Protein AF-0000000068018826 (afdb_homodimer)

Secondary structure (DSSP, 8-state):
---------------TTSSSPPPEEEEEEEGGGEEEEEEE-SSEEEE----SEEEEE-SS--EEEEEETTTEEEEEEE-S-EEE-S-----EEEE--/-----------------SSSPPPEEEEEEEGGGEEEEEEE-SSEEEE----SEEEEE-SS--EEEEEETTTEEEEEEE-S-EEE-S-----EEEE--

Structure (mmCIF, N/CA/C/O backbone):
data_AF-0000000068018826-model_v1
#
loop_
_entity.id
_entity.type
_entity.pdbx_description
1 polymer 'Uncharacterized protein'
#
loop_
_atom_site.group_PDB
_atom_site.id
_atom_site.type_symbol
_atom_site.label_atom_id
_atom_site.label_alt_id
_atom_site.label_comp_id
_atom_site.label_asym_id
_atom_site.label_entity_id
_atom_site.label_seq_id
_atom_site.pdbx_PDB_ins_code
_atom_site.Cartn_x
_atom_site.Cartn_y
_atom_site.Cartn_z
_atom_site.occupancy
_atom_site.B_iso_or_equiv
_atom_site.auth_seq_id
_atom_site.auth_comp_id
_atom_site.auth_asym_id
_atom_site.auth_atom_id
_atom_site.pdbx_PDB_model_num
ATOM 1 N N . MET A 1 1 ? -22.141 40.094 -7.57 1 19.66 1 MET A N 1
ATOM 2 C CA . MET A 1 1 ? -21.625 39.562 -6.32 1 19.66 1 MET A CA 1
ATOM 3 C C . MET A 1 1 ? -21.625 38.031 -6.355 1 19.66 1 MET A C 1
ATOM 5 O O . MET A 1 1 ? -22.688 37.406 -6.41 1 19.66 1 MET A O 1
ATOM 9 N N . ALA A 1 2 ? -20.688 37.406 -7.039 1 24.14 2 ALA A N 1
ATOM 10 C CA . ALA A 1 2 ? -20.672 36 -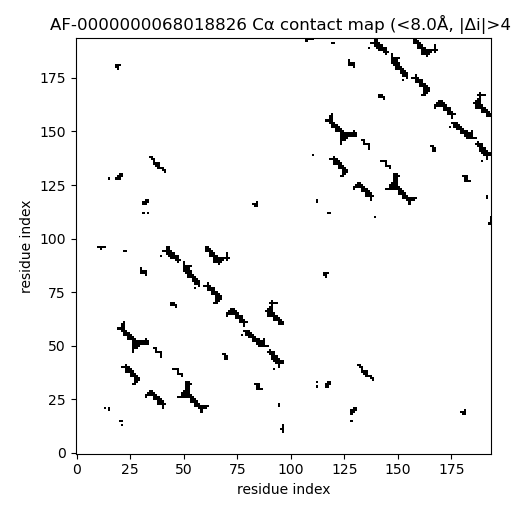7.395 1 24.14 2 ALA A CA 1
ATOM 11 C C . ALA A 1 2 ? -20.5 35.125 -6.156 1 24.14 2 ALA A C 1
ATOM 13 O O . ALA A 1 2 ? -19.562 35.312 -5.375 1 24.14 2 ALA A O 1
ATOM 14 N N . VAL A 1 3 ? -21.609 34.594 -5.547 1 23.86 3 VAL A N 1
ATOM 15 C CA . VAL A 1 3 ? -21.766 33.75 -4.367 1 23.86 3 VAL A CA 1
ATOM 16 C C . VAL A 1 3 ? -20.859 32.531 -4.473 1 23.86 3 VAL A C 1
ATOM 18 O O . VAL A 1 3 ? -20.922 31.781 -5.445 1 23.86 3 VAL A O 1
ATOM 21 N N . ALA A 1 4 ? -19.688 32.656 -3.838 1 23.94 4 ALA A N 1
ATOM 22 C CA . ALA A 1 4 ? -18.656 31.625 -3.699 1 23.94 4 ALA A CA 1
ATOM 23 C C . ALA A 1 4 ? -19.172 30.422 -2.924 1 23.94 4 ALA A C 1
ATOM 25 O O . ALA A 1 4 ? -19.531 30.547 -1.751 1 23.94 4 ALA A O 1
ATOM 26 N N . MET A 1 5 ? -20.109 29.719 -3.533 1 23.03 5 MET A N 1
ATOM 27 C CA . MET A 1 5 ? -20.688 28.5 -2.945 1 23.03 5 MET A CA 1
ATOM 28 C C . MET A 1 5 ? -19.594 27.641 -2.318 1 23.03 5 MET A C 1
ATOM 30 O O . MET A 1 5 ? -18.641 27.266 -2.99 1 23.03 5 MET A O 1
ATOM 34 N N . LEU A 1 6 ? -19.266 27.906 -1.044 1 21.55 6 LEU A N 1
ATOM 35 C CA . LEU A 1 6 ? -18.344 27.188 -0.172 1 21.55 6 LEU A CA 1
ATOM 36 C C . LEU A 1 6 ? -18.75 25.719 -0.043 1 21.55 6 LEU A C 1
ATOM 38 O O . LEU A 1 6 ? -19.844 25.406 0.43 1 21.55 6 LEU A O 1
ATOM 42 N N . ALA A 1 7 ? -18.406 24.984 -1.018 1 23.81 7 ALA A N 1
ATOM 43 C CA . ALA A 1 7 ? -18.656 23.547 -0.987 1 23.81 7 ALA A CA 1
ATOM 44 C C . ALA A 1 7 ? -18.266 22.953 0.358 1 23.81 7 ALA A C 1
ATOM 46 O O . ALA A 1 7 ? -17.125 23.094 0.797 1 23.81 7 ALA A O 1
ATOM 47 N N . ALA A 1 8 ? -19.156 23.031 1.387 1 24.31 8 ALA A N 1
ATOM 48 C CA . ALA A 1 8 ? -19.141 22.391 2.701 1 24.31 8 ALA A CA 1
ATOM 49 C C . ALA A 1 8 ? -18.516 21 2.635 1 24.31 8 ALA A C 1
ATOM 51 O O . ALA A 1 8 ? -18.734 20.266 1.673 1 24.31 8 ALA A O 1
ATOM 52 N N . ALA A 1 9 ? -17.516 20.859 3.469 1 24.34 9 ALA A N 1
ATOM 53 C CA . ALA A 1 9 ? -16.641 19.734 3.812 1 24.34 9 ALA A CA 1
ATOM 54 C C . ALA A 1 9 ? -17.453 18.562 4.367 1 24.34 9 ALA A C 1
ATOM 56 O O . ALA A 1 9 ? -17.953 18.625 5.488 1 24.34 9 ALA A O 1
ATOM 57 N N . ALA A 1 10 ? -18.594 18.188 3.754 1 26.67 10 ALA A N 1
ATOM 58 C CA . ALA A 1 10 ? -19.297 17.016 4.266 1 26.67 10 ALA A CA 1
ATOM 59 C C . ALA A 1 10 ? -18.328 15.984 4.84 1 26.67 10 ALA A C 1
ATOM 61 O O . ALA A 1 10 ? -17.203 15.859 4.359 1 26.67 10 ALA A O 1
ATOM 62 N N . GLY A 1 11 ? -18.281 15.805 6.109 1 27.06 11 GLY A N 1
ATOM 63 C CA . GLY A 1 11 ? -17.75 14.742 6.941 1 27.06 11 GLY A CA 1
ATOM 64 C C . GLY A 1 11 ? -17.906 13.367 6.332 1 27.06 11 GLY A C 1
ATOM 65 O O . GLY A 1 11 ? -19.031 12.906 6.121 1 27.06 11 GLY A O 1
ATOM 66 N N . GLY A 1 12 ? -17.125 13.125 5.414 1 28.55 12 GLY A N 1
ATOM 67 C CA . GLY A 1 12 ? -17.125 12.062 4.418 1 28.55 12 GLY A CA 1
ATOM 68 C C . GLY A 1 12 ? -17.234 10.68 5.031 1 28.55 12 GLY A C 1
ATOM 69 O O . GLY A 1 12 ? -16.469 10.328 5.93 1 28.55 12 GLY A O 1
ATOM 70 N N . VAL A 1 13 ? -18.516 10.242 5.625 1 29.73 13 VAL A N 1
ATOM 71 C CA . VAL A 1 13 ? -18.859 8.828 5.613 1 29.73 13 VAL A CA 1
ATOM 72 C C . VAL A 1 13 ? -18 8.094 4.59 1 29.73 13 VAL A C 1
ATOM 74 O O . VAL A 1 13 ? -17.703 8.625 3.523 1 29.73 13 VAL A O 1
ATOM 77 N N . ALA A 1 14 ? -17.031 7.438 5.152 1 34.56 14 ALA A N 1
ATOM 78 C CA . ALA A 1 14 ? -16.25 6.531 4.32 1 34.56 14 ALA A CA 1
ATOM 79 C C . ALA A 1 14 ? -17.109 5.855 3.266 1 34.56 14 ALA A C 1
ATOM 81 O O . ALA A 1 14 ? -17.766 4.844 3.545 1 34.56 14 ALA A O 1
ATOM 82 N N . ALA A 1 15 ? -18.141 6.504 2.779 1 33.25 15 ALA A N 1
ATOM 83 C CA . ALA A 1 15 ? -18.984 5.961 1.715 1 33.25 15 ALA A CA 1
ATOM 84 C C . ALA A 1 15 ? -18.141 5.293 0.635 1 33.25 15 ALA A C 1
ATOM 86 O O . ALA A 1 15 ? -17.406 5.969 -0.104 1 33.25 15 ALA A O 1
ATOM 87 N N . THR A 1 16 ? -17.453 4.305 1.027 1 39.81 16 THR A N 1
ATOM 88 C CA . THR A 1 16 ? -16.969 3.434 -0.043 1 39.81 16 THR A CA 1
ATOM 89 C C . THR A 1 16 ? -18 3.348 -1.165 1 39.81 16 THR A C 1
ATOM 91 O O . THR A 1 16 ? -19.016 2.639 -1.041 1 39.81 16 THR A O 1
ATOM 94 N N . ASP A 1 17 ? -18.719 4.359 -1.256 1 39.97 17 ASP A N 1
ATOM 95 C CA . ASP A 1 17 ? -19.469 3.955 -2.438 1 39.97 17 ASP A CA 1
ATOM 96 C C . ASP A 1 17 ? -18.578 3.205 -3.428 1 39.97 17 ASP A C 1
ATOM 98 O O . ASP A 1 17 ? -19 2.193 -3.998 1 39.97 17 ASP A O 1
ATOM 102 N N . GLY A 1 18 ? -17.641 4.18 -4.25 1 45.34 18 GLY A N 1
ATOM 103 C CA . GLY A 1 18 ? -16.984 3.693 -5.449 1 45.34 18 GLY A CA 1
ATOM 104 C C . GLY A 1 18 ? -15.906 2.664 -5.16 1 45.34 18 GLY A C 1
ATOM 105 O O . GLY A 1 18 ? -15.578 2.408 -4 1 45.34 18 GLY A O 1
ATOM 106 N N . THR A 1 19 ? -15.172 1.949 -6.355 1 60.97 19 THR A N 1
ATOM 107 C CA . THR A 1 19 ? -14.539 0.73 -6.848 1 60.97 19 THR A CA 1
ATOM 108 C C . THR A 1 19 ? -13.102 0.638 -6.363 1 60.97 19 THR A C 1
ATOM 110 O O . THR A 1 19 ? -12.367 -0.276 -6.746 1 60.97 19 THR A O 1
ATOM 113 N N . GLY A 1 20 ? -12.656 1.59 -5.168 1 76.5 20 GLY A N 1
ATOM 114 C CA . GLY A 1 20 ? -11.289 1.386 -4.727 1 76.5 20 GLY A CA 1
ATOM 115 C C . GLY A 1 20 ? -11.07 1.745 -3.268 1 76.5 20 GLY A C 1
ATOM 116 O O . GLY A 1 20 ? -12.016 2.121 -2.568 1 76.5 20 GLY A O 1
ATOM 117 N N . PRO A 1 21 ? -9.977 1.46 -2.639 1 87.19 21 PRO A N 1
ATOM 118 C CA . PRO A 1 21 ? -9.656 1.788 -1.248 1 87.19 21 PRO A CA 1
ATOM 119 C C . PRO A 1 21 ? -9.562 3.291 -1.001 1 87.19 21 PRO A C 1
ATOM 121 O O . PRO A 1 21 ? -9.438 4.07 -1.95 1 87.19 21 PRO A O 1
ATOM 124 N N . ARG A 1 22 ? -9.75 3.719 0.298 1 92 22 ARG A N 1
ATOM 125 C CA . ARG A 1 22 ? -9.461 5.086 0.715 1 92 22 ARG A CA 1
ATOM 126 C C . ARG A 1 22 ? -7.969 5.391 0.606 1 92 22 ARG A C 1
ATOM 128 O O . ARG A 1 22 ? -7.16 4.488 0.381 1 92 22 ARG A O 1
ATOM 135 N N . SER A 1 23 ? -7.629 6.688 0.727 1 95.12 23 SER A N 1
ATOM 136 C CA . SER A 1 23 ? -6.223 7.09 0.753 1 95.12 23 SER A CA 1
ATOM 137 C C . SER A 1 23 ? -5.457 6.348 1.842 1 95.12 23 SER A C 1
ATOM 139 O O . SER A 1 23 ? -6 6.07 2.912 1 95.12 23 SER A O 1
ATOM 141 N N . TYR A 1 24 ? -4.25 6.008 1.631 1 95 24 TYR A N 1
ATOM 142 C CA . TYR A 1 24 ? -3.438 5.336 2.639 1 95 24 TYR A CA 1
ATOM 143 C C . TYR A 1 24 ? -1.966 5.703 2.49 1 95 24 TYR A C 1
ATOM 145 O O . TYR A 1 24 ? -1.548 6.203 1.443 1 95 24 TYR A O 1
ATOM 153 N N . PHE A 1 25 ? -1.21 5.582 3.537 1 96.06 25 PHE A N 1
ATOM 154 C CA . PHE A 1 25 ? 0.201 5.926 3.668 1 96.06 25 PHE A CA 1
ATOM 155 C C . PHE A 1 25 ? 1.043 4.684 3.922 1 96.06 25 PHE A C 1
ATOM 157 O O . PHE A 1 25 ? 0.785 3.934 4.863 1 96.06 25 PHE A O 1
ATOM 164 N N . SER A 1 26 ? 1.979 4.457 3.02 1 95.38 26 SER A N 1
ATOM 165 C CA . SER A 1 26 ? 2.912 3.348 3.189 1 95.38 26 SER A CA 1
ATOM 166 C C . SER A 1 26 ? 4.305 3.848 3.553 1 95.38 26 SER A C 1
ATOM 168 O O . SER A 1 26 ? 4.742 4.895 3.068 1 95.38 26 SER A O 1
ATOM 170 N N . SER A 1 27 ? 4.938 3.061 4.395 1 95.38 27 SER A N 1
ATOM 171 C CA . SER A 1 27 ? 6.312 3.383 4.766 1 95.38 27 SER A CA 1
ATOM 172 C C . SER A 1 27 ? 7.172 2.125 4.848 1 95.38 27 SER A C 1
ATOM 174 O O . SER A 1 27 ? 6.664 1.039 5.133 1 95.38 27 SER A O 1
ATOM 176 N N . TRP A 1 28 ? 8.383 2.293 4.523 1 94.38 28 TRP A N 1
ATOM 177 C CA . TRP A 1 28 ? 9.352 1.203 4.523 1 94.38 28 TRP A CA 1
ATOM 178 C C . TRP A 1 28 ? 10.438 1.437 5.57 1 94.38 28 TRP A C 1
ATOM 180 O O . TRP A 1 28 ? 10.789 2.582 5.859 1 94.38 28 TRP A O 1
ATOM 190 N N . ASP A 1 29 ? 10.977 0.333 6.098 1 93.81 29 ASP A N 1
ATOM 191 C CA . ASP A 1 29 ? 11.969 0.476 7.164 1 93.81 29 ASP A CA 1
ATOM 192 C C . ASP A 1 29 ? 13.375 0.63 6.594 1 93.81 29 ASP A C 1
ATOM 194 O O . ASP A 1 29 ? 14.242 1.228 7.23 1 93.81 29 ASP A O 1
ATOM 198 N N . GLY A 1 30 ? 13.602 0.055 5.355 1 90.44 30 GLY A N 1
ATOM 199 C CA . GLY A 1 30 ? 14.914 0.151 4.742 1 90.44 30 GLY A CA 1
ATOM 200 C C . GLY A 1 30 ? 15.07 1.369 3.85 1 90.44 30 GLY A C 1
ATOM 201 O O . GLY A 1 30 ? 14.078 1.962 3.422 1 90.44 30 GLY A O 1
ATOM 202 N N . PRO A 1 31 ? 16.359 1.707 3.66 1 88.75 31 PRO A N 1
ATOM 203 C CA . PRO A 1 31 ? 16.578 2.809 2.721 1 88.75 31 PRO A CA 1
ATOM 204 C C . PRO A 1 31 ? 16.062 2.498 1.317 1 88.75 31 PRO A C 1
ATOM 206 O O . PRO A 1 31 ? 15.938 1.329 0.946 1 88.75 31 PRO A O 1
ATOM 209 N N . ALA A 1 32 ? 15.688 3.547 0.499 1 87.94 32 ALA A N 1
ATOM 210 C CA . ALA A 1 32 ? 15.25 3.426 -0.89 1 87.94 32 ALA A CA 1
ATOM 211 C C . ALA A 1 32 ? 13.961 2.613 -0.99 1 87.94 32 ALA A C 1
ATOM 213 O O . ALA A 1 32 ? 13.773 1.849 -1.939 1 87.94 32 ALA A O 1
ATOM 214 N N . CYS A 1 33 ? 13.133 2.703 0.019 1 92.62 33 CYS A N 1
ATOM 215 C CA . CYS A 1 33 ? 11.828 2.053 0.017 1 92.62 33 CYS A CA 1
ATOM 216 C C . CYS A 1 33 ? 11.977 0.538 -0.066 1 92.62 33 CYS A C 1
ATOM 218 O O . CYS A 1 33 ? 11.273 -0.116 -0.841 1 92.62 33 CYS A O 1
ATOM 220 N N . THR A 1 34 ? 12.961 0.031 0.699 1 87.88 34 THR A N 1
ATOM 221 C CA . THR A 1 34 ? 13.172 -1.412 0.754 1 87.88 34 THR A CA 1
ATOM 222 C C . THR A 1 34 ? 12.859 -1.951 2.146 1 87.88 34 THR A C 1
ATOM 224 O O . THR A 1 34 ? 12.57 -1.182 3.066 1 87.88 34 THR A O 1
ATOM 227 N N . GLY A 1 35 ? 12.805 -3.279 2.287 1 89 35 GLY A N 1
ATOM 228 C CA . GLY A 1 35 ? 12.594 -3.908 3.58 1 89 35 GLY A CA 1
ATOM 229 C C . GLY A 1 35 ? 11.133 -4.094 3.926 1 89 35 GLY A C 1
ATOM 230 O O . GLY A 1 35 ? 10.312 -4.371 3.047 1 89 35 GLY A O 1
ATOM 231 N N . ARG A 1 36 ? 10.852 -4.09 5.168 1 88.38 36 ARG A N 1
ATOM 232 C CA . ARG A 1 36 ? 9.477 -4.258 5.641 1 88.38 36 ARG A CA 1
ATOM 233 C C . ARG A 1 36 ? 8.641 -3.02 5.344 1 88.38 36 ARG A C 1
ATOM 235 O O . ARG A 1 36 ? 9.141 -1.896 5.395 1 88.38 36 ARG A O 1
ATOM 242 N N . MET A 1 37 ? 7.352 -3.314 5.039 1 89.44 37 MET A N 1
ATOM 243 C CA . MET A 1 37 ? 6.41 -2.244 4.723 1 89.44 37 MET A CA 1
ATOM 244 C C . MET A 1 37 ? 5.285 -2.184 5.75 1 89.44 37 MET A C 1
ATOM 246 O O . MET A 1 37 ? 4.879 -3.213 6.293 1 89.44 37 MET A O 1
ATOM 250 N N . SER A 1 38 ? 4.883 -1.005 6.094 1 91.94 38 SER A N 1
ATOM 251 C CA . SER A 1 38 ? 3.693 -0.765 6.906 1 91.94 38 SER A CA 1
ATOM 252 C C . SER A 1 38 ? 2.785 0.28 6.266 1 91.94 38 SER A C 1
ATOM 254 O O . SER A 1 38 ? 3.246 1.107 5.473 1 91.94 38 SER A O 1
ATOM 256 N N . SER A 1 39 ? 1.481 0.217 6.547 1 93.19 39 SER A N 1
A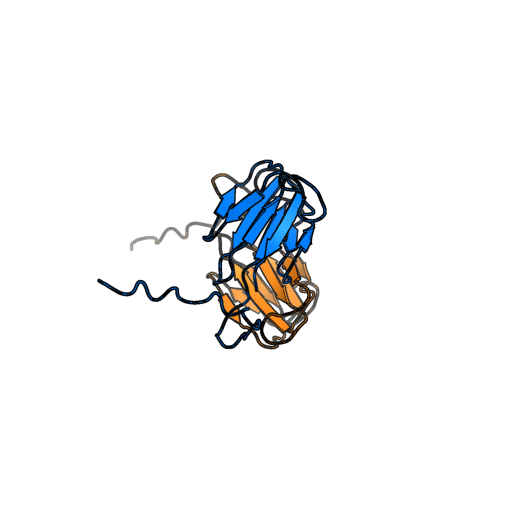TOM 257 C CA . SER A 1 39 ? 0.559 1.174 5.945 1 93.19 39 SER A CA 1
ATOM 258 C C . SER A 1 39 ? -0.448 1.69 6.969 1 93.19 39 SER A C 1
ATOM 260 O O . SER A 1 39 ? -0.756 1.005 7.945 1 93.19 39 SER A O 1
ATOM 262 N N . ALA A 1 40 ? -0.893 2.877 6.785 1 93.56 40 ALA A N 1
ATOM 263 C CA . ALA A 1 40 ? -1.949 3.533 7.551 1 93.56 40 ALA A CA 1
ATOM 264 C C . ALA A 1 40 ? -3.051 4.051 6.633 1 93.56 40 ALA A C 1
ATOM 266 O O . ALA A 1 40 ? -2.793 4.855 5.734 1 93.56 40 ALA A O 1
ATOM 267 N N . GLY A 1 41 ? -4.258 3.646 6.848 1 92.38 41 GLY A N 1
ATOM 268 C CA . GLY A 1 41 ? -5.359 4.051 5.992 1 92.38 41 GLY A CA 1
ATOM 269 C C . GLY A 1 41 ? -6.641 4.324 6.754 1 92.38 41 GLY A C 1
ATOM 270 O O . GLY A 1 41 ? -7.688 4.566 6.152 1 92.38 41 GLY A O 1
ATOM 271 N N . ALA A 1 42 ? -6.508 4.207 8.125 1 91 42 ALA A N 1
ATOM 272 C CA . ALA A 1 42 ? -7.691 4.449 8.945 1 91 42 ALA A CA 1
ATOM 273 C C . ALA A 1 42 ? -8.023 5.938 9 1 91 42 ALA A C 1
ATOM 275 O O . ALA A 1 42 ? -7.129 6.785 8.922 1 91 42 ALA A O 1
ATOM 276 N N . CYS A 1 43 ? -9.266 6.188 9.164 1 93.94 43 CYS A N 1
ATOM 277 C CA . CYS A 1 43 ? -9.672 7.566 9.422 1 93.94 43 CYS A CA 1
ATOM 278 C C . CYS A 1 43 ? -9.086 8.062 10.742 1 93.94 43 CYS A C 1
ATOM 280 O O . CYS A 1 43 ? -8.984 7.301 11.711 1 93.94 43 CYS A O 1
ATOM 282 N N . GLY A 1 44 ? -8.781 9.273 10.734 1 96.88 44 GLY A N 1
ATOM 283 C CA . GLY A 1 44 ? -8.258 9.867 11.961 1 96.88 44 GLY A CA 1
ATOM 284 C C . GLY A 1 44 ? -6.754 9.703 12.109 1 96.88 44 GLY A C 1
ATOM 285 O O . GLY A 1 44 ? -6.023 9.727 11.117 1 96.88 44 GLY A O 1
ATOM 286 N N . CYS A 1 45 ? -6.297 9.695 13.359 1 98.44 45 CYS A N 1
ATOM 287 C CA . CYS A 1 45 ? -4.867 9.734 13.656 1 98.44 45 CYS A CA 1
ATOM 288 C C . CYS A 1 45 ? -4.289 8.328 13.727 1 98.44 45 CYS A C 1
ATOM 290 O O . CYS A 1 45 ? -4.844 7.449 14.391 1 98.44 45 CYS A O 1
ATOM 292 N N . SER A 1 46 ? -3.26 8.078 12.977 1 97.62 46 SER A N 1
ATOM 293 C CA . SER A 1 46 ? -2.512 6.824 12.992 1 97.62 46 SER A CA 1
ATOM 294 C C . SER A 1 46 ? -1.013 7.078 13.125 1 97.62 46 SER A C 1
ATOM 296 O O . SER A 1 46 ? -0.51 8.102 12.664 1 97.62 46 SER A O 1
ATOM 298 N N . PRO A 1 47 ? -0.31 6.133 13.688 1 97.81 47 PRO A N 1
ATOM 299 C CA . PRO A 1 47 ? 1.148 6.27 13.719 1 97.81 47 PRO A CA 1
ATOM 300 C C . PRO A 1 47 ? 1.805 5.883 12.391 1 97.81 47 PRO A C 1
ATOM 302 O O . PRO A 1 47 ? 1.254 5.078 11.641 1 97.81 47 PRO A O 1
ATOM 305 N N . VAL A 1 48 ? 2.904 6.5 12.094 1 97.38 48 VAL A N 1
ATOM 306 C CA . VAL A 1 48 ? 3.811 6.051 11.039 1 97.38 48 VAL A CA 1
ATOM 307 C C . VAL A 1 48 ? 4.926 5.203 11.641 1 97.38 48 VAL A C 1
ATOM 309 O O . VAL A 1 48 ? 5.676 5.672 12.5 1 97.38 48 VAL A O 1
ATOM 312 N N . HIS A 1 49 ? 5.066 4.016 11.086 1 96.12 49 HIS A N 1
ATOM 313 C CA . HIS A 1 49 ? 5.902 3.047 11.797 1 96.12 49 HIS A CA 1
ATOM 314 C C . HIS A 1 49 ? 7.328 3.062 11.258 1 96.12 49 HIS A C 1
ATOM 316 O O . HIS A 1 49 ? 8.273 2.801 12.008 1 96.12 49 HIS A O 1
ATOM 322 N N . PHE A 1 50 ? 7.496 3.211 9.984 1 96.06 50 PHE A N 1
ATOM 323 C CA . PHE A 1 50 ? 8.82 3.145 9.375 1 96.06 50 PHE A CA 1
ATOM 324 C C . PHE A 1 50 ? 9.195 4.484 8.758 1 96.06 50 PHE A C 1
ATOM 326 O O . PHE A 1 50 ? 8.328 5.324 8.5 1 96.06 50 PHE A O 1
ATOM 333 N N . HIS A 1 51 ? 10.523 4.648 8.477 1 96 51 HIS A N 1
ATOM 334 C CA . HIS A 1 51 ? 10.953 5.992 8.117 1 96 51 HIS A CA 1
ATOM 335 C C . HIS A 1 51 ? 12.008 5.957 7.016 1 96 51 HIS A C 1
ATOM 337 O O . HIS A 1 51 ? 12.719 6.941 6.793 1 96 51 HIS A O 1
ATOM 343 N N . GLY A 1 52 ? 12.195 4.801 6.336 1 94.5 52 GLY A N 1
ATOM 344 C CA . GLY A 1 52 ? 13.172 4.68 5.266 1 94.5 52 GLY A CA 1
ATOM 345 C C . GLY A 1 52 ? 12.641 5.117 3.916 1 94.5 52 GLY A C 1
ATOM 346 O O . GLY A 1 52 ? 13.398 5.199 2.943 1 94.5 52 GLY A O 1
ATOM 347 N N . GLY A 1 53 ? 11.406 5.383 3.758 1 95.31 53 GLY A N 1
ATOM 348 C CA . GLY A 1 53 ? 10.672 5.836 2.586 1 95.31 53 GLY A CA 1
ATOM 349 C C . GLY A 1 53 ? 9.172 5.863 2.795 1 95.31 53 GLY A C 1
ATOM 350 O O . GLY A 1 53 ? 8.664 5.328 3.783 1 95.31 53 GLY A O 1
ATOM 351 N N . HIS A 1 54 ? 8.516 6.566 1.967 1 95.56 54 HIS A N 1
ATOM 352 C CA . HIS A 1 54 ? 7.07 6.633 2.145 1 95.56 54 HIS A CA 1
ATOM 353 C C . HIS A 1 54 ? 6.363 6.852 0.812 1 95.56 54 HIS A C 1
ATOM 355 O O . HIS A 1 54 ? 6.973 7.32 -0.151 1 95.56 54 HIS A O 1
ATOM 361 N N . GLU A 1 55 ? 5.117 6.5 0.792 1 95.62 55 GLU A N 1
ATOM 362 C CA . GLU A 1 55 ? 4.191 6.766 -0.302 1 95.62 55 GLU A CA 1
ATOM 363 C C . GLU A 1 55 ? 2.789 7.066 0.222 1 95.62 55 GLU A C 1
ATOM 365 O O . GLU A 1 55 ? 2.277 6.352 1.088 1 95.62 55 GLU A O 1
ATOM 370 N N . PHE A 1 56 ? 2.287 8.18 -0.241 1 96.5 56 PHE A N 1
ATOM 371 C CA . PHE A 1 56 ? 0.876 8.453 -0.007 1 96.5 56 PHE A CA 1
ATOM 372 C C . PHE A 1 56 ? 0.059 8.211 -1.27 1 96.5 56 PHE A C 1
ATOM 374 O O . PHE A 1 56 ? 0.297 8.836 -2.303 1 96.5 56 PHE A O 1
ATOM 381 N N . ASN A 1 57 ? -0.798 7.281 -1.13 1 94.5 57 ASN A N 1
ATOM 382 C CA . ASN A 1 57 ? -1.742 7 -2.207 1 94.5 57 ASN A CA 1
ATOM 383 C C . ASN A 1 57 ? -3.049 7.77 -2.021 1 94.5 57 ASN A C 1
ATOM 385 O O . ASN A 1 57 ? -3.875 7.402 -1.185 1 94.5 57 ASN A O 1
ATOM 389 N N . PHE A 1 58 ? -3.248 8.797 -2.834 1 94.12 58 PHE A N 1
ATOM 390 C CA . PHE A 1 58 ? -4.43 9.641 -2.738 1 94.12 58 PHE A CA 1
ATOM 391 C C . PHE A 1 58 ? -5.598 9.031 -3.504 1 94.12 58 PHE A C 1
ATOM 393 O O . PHE A 1 58 ? -5.477 8.727 -4.691 1 94.12 58 PHE A O 1
ATOM 400 N N . ARG A 1 59 ? -6.637 8.914 -2.773 1 92.38 59 ARG A N 1
ATOM 401 C CA . ARG A 1 59 ? -7.832 8.32 -3.361 1 92.38 59 ARG A CA 1
ATOM 402 C C . ARG A 1 59 ? -9.062 9.172 -3.076 1 92.38 59 ARG A C 1
ATOM 404 O O . ARG A 1 59 ? -10.188 8.664 -3.051 1 92.38 59 ARG A O 1
ATOM 411 N N . GLY A 1 60 ? -8.875 10.43 -2.734 1 92 60 GLY A N 1
ATOM 412 C CA . GLY A 1 60 ? -9.984 11.336 -2.482 1 92 60 GLY A CA 1
ATOM 413 C C . GLY A 1 60 ? -9.922 11.984 -1.111 1 92 60 GLY A C 1
ATOM 414 O O . GLY A 1 60 ? -10.375 13.117 -0.934 1 92 60 GLY A O 1
ATOM 415 N N . GLU A 1 61 ? -9.367 11.203 -0.079 1 94.69 61 GLU A N 1
ATOM 416 C CA . GLU A 1 61 ? -9.242 11.75 1.27 1 94.69 61 GLU A CA 1
ATOM 417 C C . GLU A 1 61 ? -7.887 12.43 1.458 1 94.69 61 GLU A C 1
ATOM 419 O O . GLU A 1 61 ? -6.84 11.82 1.24 1 94.69 61 GLU A O 1
ATOM 424 N N . THR A 1 62 ? -7.918 13.641 1.83 1 96.44 62 THR A N 1
ATOM 425 C CA . THR A 1 62 ? -6.68 14.344 2.15 1 96.44 62 THR A CA 1
ATOM 426 C C . THR A 1 62 ? -6.102 13.844 3.473 1 96.44 62 THR A C 1
ATOM 428 O O . THR A 1 62 ? -6.785 13.156 4.23 1 96.44 62 THR A O 1
ATOM 431 N N . ALA A 1 63 ? -4.883 14.172 3.65 1 98.12 63 ALA A N 1
ATOM 432 C CA . ALA A 1 63 ? -4.238 13.781 4.902 1 98.12 63 ALA A CA 1
ATOM 433 C C . ALA A 1 63 ? -3.289 14.867 5.395 1 98.12 63 ALA A C 1
ATOM 435 O O . ALA A 1 63 ? -2.871 15.734 4.621 1 98.12 63 ALA A O 1
ATOM 436 N N . THR A 1 64 ? -3.086 14.867 6.668 1 98.5 64 THR A N 1
ATOM 437 C CA . THR A 1 64 ? -2.064 15.711 7.285 1 98.5 64 THR A CA 1
ATOM 438 C C . THR A 1 64 ? -1.03 14.859 8.016 1 98.5 64 THR A C 1
ATOM 440 O O . THR A 1 64 ? -1.387 13.992 8.812 1 98.5 64 THR A O 1
ATOM 443 N N . LEU A 1 65 ? 0.234 15.062 7.648 1 98.44 65 LEU A N 1
ATOM 444 C CA . LEU A 1 65 ? 1.349 14.414 8.328 1 98.44 65 LEU A CA 1
ATOM 445 C C . LEU A 1 65 ? 1.9 15.297 9.438 1 98.44 65 LEU A C 1
ATOM 447 O O . LEU A 1 65 ? 1.902 16.516 9.32 1 98.44 65 LEU A O 1
ATOM 451 N N . TYR A 1 66 ? 2.32 14.664 10.508 1 98.5 66 TYR A N 1
ATOM 452 C CA . TYR A 1 66 ? 2.803 15.422 11.656 1 98.5 66 TYR A CA 1
ATOM 453 C C . TYR A 1 66 ? 4.195 14.961 12.062 1 98.5 66 TYR A C 1
ATOM 455 O O . TYR A 1 66 ? 4.527 13.773 11.945 1 98.5 66 TYR A O 1
ATOM 463 N N . SER A 1 67 ? 4.977 15.883 12.633 1 98.25 67 SER A N 1
ATOM 464 C CA . SER A 1 67 ? 6.355 15.602 13.016 1 98.25 67 SER A CA 1
ATOM 465 C C . SER A 1 67 ? 6.418 14.875 14.352 1 98.25 67 SER A C 1
ATOM 467 O O . SER A 1 67 ? 7.469 14.352 14.734 1 98.25 67 SER A O 1
ATOM 469 N N . GLU A 1 68 ? 5.285 14.812 15.117 1 98.38 68 GLU A N 1
ATOM 470 C CA . GLU A 1 68 ? 5.238 14.133 16.406 1 98.38 68 GLU A CA 1
ATOM 471 C C . GLU A 1 68 ? 4.168 13.047 16.406 1 98.38 68 GLU A C 1
ATOM 473 O O . GLU A 1 68 ? 3.289 13.023 15.547 1 98.38 68 GLU A O 1
ATOM 478 N N . HIS A 1 69 ? 4.324 12.133 17.375 1 98.12 69 HIS A N 1
ATOM 479 C CA . HIS A 1 69 ? 3.279 11.125 17.547 1 98.12 69 HIS A CA 1
ATOM 480 C C . HIS A 1 69 ? 1.964 11.766 17.984 1 98.12 69 HIS A C 1
ATOM 482 O O . HIS A 1 69 ? 1.957 12.867 18.547 1 98.12 69 HIS A O 1
ATOM 488 N N . GLY A 1 70 ? 0.872 11.109 17.625 1 98.19 70 GLY A N 1
ATOM 489 C CA . GLY A 1 70 ? -0.431 11.555 18.109 1 98.19 70 GLY A CA 1
ATOM 490 C C . GLY A 1 70 ? -0.957 12.766 17.359 1 98.19 70 GLY A C 1
ATOM 491 O O . GLY A 1 70 ? -1.661 13.594 17.938 1 98.19 70 GLY A O 1
ATOM 492 N N . CYS A 1 71 ? -0.522 12.906 16.125 1 98.5 71 CYS A N 1
ATOM 493 C CA . CYS A 1 71 ? -0.983 13.992 15.266 1 98.5 71 CYS A CA 1
ATOM 494 C C . CYS A 1 71 ? -0.745 15.344 15.922 1 98.5 71 CYS A C 1
ATOM 496 O O . CYS A 1 71 ? -1.653 16.172 15.992 1 98.5 71 CYS A O 1
ATOM 498 N N . ALA A 1 72 ? 0.477 15.422 16.453 1 98.31 72 ALA A N 1
ATOM 499 C CA . ALA A 1 72 ? 0.966 16.641 17.094 1 98.31 72 ALA A CA 1
ATOM 500 C C . ALA A 1 72 ? 2.223 17.156 16.391 1 98.31 72 ALA A C 1
ATOM 502 O O . ALA A 1 72 ? 2.809 16.469 15.562 1 98.31 72 ALA A O 1
ATOM 503 N N . GLY A 1 73 ? 2.564 18.484 1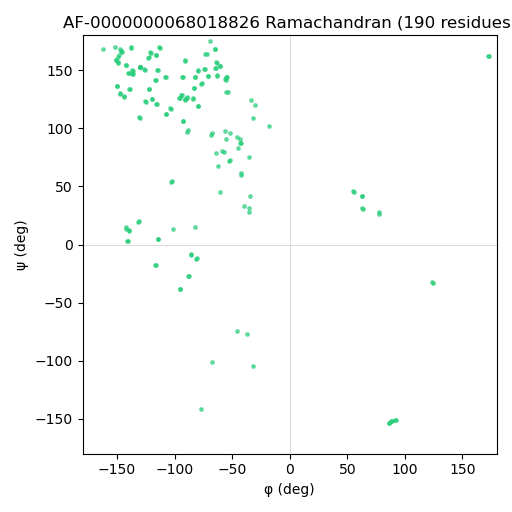6.719 1 97.88 73 GLY A N 1
ATOM 504 C CA . GLY A 1 73 ? 3.742 19.078 16.125 1 97.88 73 GLY A CA 1
ATOM 505 C C . GLY A 1 73 ? 3.439 19.844 14.836 1 97.88 73 GLY A C 1
ATOM 506 O O . GLY A 1 73 ? 2.354 20.406 14.688 1 97.88 73 GLY A O 1
ATOM 507 N N . THR A 1 74 ? 4.398 19.953 13.836 1 97.38 74 THR A N 1
ATOM 508 C CA . THR A 1 74 ? 4.273 20.719 12.594 1 97.38 74 THR A CA 1
ATOM 509 C C . THR A 1 74 ? 3.463 19.953 11.562 1 97.38 74 THR A C 1
ATOM 511 O O . THR A 1 74 ? 3.846 18.844 11.164 1 97.38 74 THR A O 1
ATOM 514 N N . PRO A 1 75 ? 2.328 20.5 11.125 1 97.38 75 PRO A N 1
ATOM 515 C CA . PRO A 1 75 ? 1.506 19.797 10.133 1 97.38 75 PRO A CA 1
ATOM 516 C C . PRO A 1 75 ? 2.01 20 8.711 1 97.38 75 PRO A C 1
ATOM 518 O O . PRO A 1 75 ? 2.506 21.078 8.367 1 97.38 75 PRO A O 1
ATOM 521 N N . TYR A 1 76 ? 1.906 18.969 7.848 1 97.25 76 TYR A N 1
ATOM 522 C CA . TYR A 1 76 ? 2.154 18.953 6.41 1 97.25 76 TYR A CA 1
ATOM 523 C C . TYR A 1 76 ? 0.992 18.312 5.656 1 97.25 76 TYR A C 1
ATOM 525 O O . TYR A 1 76 ? 0.809 17.094 5.703 1 97.25 76 TYR A O 1
ATOM 533 N N . GLN A 1 77 ? 0.247 19.047 4.953 1 97.31 77 GLN A N 1
ATOM 534 C CA . GLN A 1 77 ? -0.943 18.547 4.273 1 97.31 77 GLN A CA 1
ATOM 535 C C . GLN A 1 77 ? -0.584 17.906 2.934 1 97.31 77 GLN A C 1
ATOM 537 O O . GLN A 1 77 ? 0.226 18.453 2.18 1 97.31 77 GLN A O 1
ATOM 542 N N . VAL A 1 78 ? -1.137 16.766 2.654 1 96.25 78 VAL A N 1
ATOM 543 C CA . VAL A 1 78 ? -0.98 16.078 1.376 1 96.25 78 VAL A CA 1
ATOM 544 C C . VAL A 1 78 ? -2.352 15.844 0.748 1 96.25 78 VAL A C 1
ATOM 546 O O . VAL A 1 78 ? -3.297 15.453 1.438 1 96.25 78 VAL A O 1
ATOM 549 N N . PHE A 1 79 ? -2.49 16.141 -0.549 1 93.19 79 PHE A N 1
ATOM 550 C CA . PHE A 1 79 ? -3.777 16.062 -1.229 1 93.19 79 PHE A CA 1
ATOM 551 C C . PHE A 1 79 ? -3.621 15.477 -2.625 1 93.19 79 PHE A C 1
ATOM 553 O O . PHE A 1 79 ? -4.484 15.664 -3.486 1 93.19 79 PHE A O 1
ATOM 560 N N . GLU A 1 80 ? -2.422 14.922 -2.818 1 94.25 80 GLU A N 1
ATOM 561 C CA . GLU A 1 80 ? -2.088 14.18 -4.031 1 94.25 80 GLU A CA 1
ATOM 562 C C . GLU A 1 80 ? -1.104 13.055 -3.736 1 94.25 80 GLU A C 1
ATOM 564 O O . GLU A 1 80 ? -0.578 12.953 -2.625 1 94.25 80 GLU A O 1
ATOM 569 N N . ASP A 1 81 ? -0.964 12.195 -4.75 1 93.12 81 ASP A N 1
ATOM 570 C CA . ASP A 1 81 ? 0.05 11.156 -4.598 1 93.12 81 ASP A CA 1
ATOM 571 C C . ASP A 1 81 ? 1.418 11.758 -4.293 1 93.12 81 ASP A C 1
ATOM 573 O O . ASP A 1 81 ? 1.83 12.727 -4.934 1 93.12 81 ASP A O 1
ATOM 577 N N . THR A 1 82 ? 2.057 11.242 -3.299 1 94.44 82 THR A N 1
ATOM 578 C CA . THR A 1 82 ? 3.424 11.641 -2.99 1 94.44 82 THR A CA 1
ATOM 579 C C . THR A 1 82 ? 4.289 10.422 -2.674 1 94.44 82 THR A C 1
ATOM 581 O O . THR A 1 82 ? 3.795 9.43 -2.135 1 94.44 82 THR A O 1
ATOM 584 N N . GLN A 1 83 ? 5.578 10.539 -3.057 1 93.94 83 GLN A N 1
ATOM 585 C CA . GLN A 1 83 ? 6.523 9.453 -2.805 1 93.94 83 GLN A CA 1
ATOM 586 C C . GLN A 1 83 ? 7.938 10 -2.609 1 93.94 83 GLN A C 1
ATOM 588 O O . GLN A 1 83 ? 8.359 10.914 -3.316 1 93.94 83 GLN A O 1
ATOM 593 N N . ALA A 1 84 ? 8.562 9.453 -1.631 1 94.56 84 ALA A N 1
ATOM 594 C CA . ALA A 1 84 ? 9.992 9.688 -1.442 1 94.56 84 ALA A CA 1
ATOM 595 C C . ALA A 1 84 ? 10.672 8.461 -0.839 1 94.56 84 ALA A C 1
ATOM 597 O O . ALA A 1 84 ? 10.164 7.867 0.112 1 94.56 84 ALA A O 1
ATOM 598 N N . CYS A 1 85 ? 11.734 8.047 -1.447 1 94.69 85 CYS A N 1
ATOM 599 C CA . CYS A 1 85 ? 12.477 6.887 -0.963 1 94.69 85 CYS A CA 1
ATOM 600 C C . CYS A 1 85 ? 13.734 7.316 -0.218 1 94.69 85 CYS A C 1
ATOM 602 O O . CYS A 1 85 ? 14.844 6.906 -0.572 1 94.69 85 CYS A O 1
ATOM 604 N N . GLY A 1 86 ? 13.555 8.094 0.706 1 93.81 86 GLY A N 1
ATOM 605 C CA . GLY A 1 86 ? 14.539 8.578 1.65 1 93.81 86 GLY A CA 1
ATOM 606 C C . GLY A 1 86 ? 13.977 8.836 3.033 1 93.81 86 GLY A C 1
ATOM 607 O O . GLY A 1 86 ? 12.758 8.836 3.219 1 93.81 86 GLY A O 1
ATOM 608 N N . ASP A 1 87 ? 14.836 9 3.98 1 94.69 87 ASP A N 1
ATOM 609 C CA . ASP A 1 87 ? 14.406 9.234 5.355 1 94.69 87 ASP A CA 1
ATOM 610 C C . ASP A 1 87 ? 13.477 10.445 5.441 1 94.69 87 ASP A C 1
ATOM 612 O O . ASP A 1 87 ? 13.641 11.414 4.699 1 94.69 87 ASP A O 1
ATOM 616 N N . PHE A 1 88 ? 12.516 10.391 6.234 1 95.69 88 PHE A N 1
ATOM 617 C CA . PHE A 1 88 ? 11.602 11.492 6.492 1 95.69 88 PHE A CA 1
ATOM 618 C C . PHE A 1 88 ? 11.289 11.602 7.98 1 95.69 88 PHE A C 1
ATOM 620 O O . PHE A 1 88 ? 11.578 10.68 8.75 1 95.69 88 PHE A O 1
ATOM 627 N N . GLY A 1 89 ? 10.625 12.695 8.453 1 96.38 89 GLY A N 1
ATOM 628 C CA . GLY A 1 89 ? 10.508 12.977 9.875 1 96.38 89 GLY A CA 1
ATOM 629 C C . GLY A 1 89 ? 9.078 12.906 10.383 1 96.38 89 GLY A C 1
ATOM 630 O O . GLY A 1 89 ? 8.812 13.227 11.539 1 96.38 89 GLY A O 1
ATOM 631 N N . TRP A 1 90 ? 8.125 12.516 9.531 1 97.88 90 TRP A N 1
ATOM 632 C CA . TRP A 1 90 ? 6.738 12.461 10 1 97.88 90 TRP A CA 1
ATOM 633 C C . TRP A 1 90 ? 6.508 11.227 10.859 1 97.88 90 TRP A C 1
ATOM 635 O O . TRP A 1 90 ? 6.988 10.133 10.539 1 97.88 90 TRP A O 1
ATOM 645 N N . ARG A 1 91 ? 5.758 11.414 11.961 1 98.31 91 ARG A N 1
ATOM 646 C CA . ARG A 1 91 ? 5.605 10.336 12.93 1 98.31 91 ARG A CA 1
ATOM 647 C C . ARG A 1 91 ? 4.148 9.883 13.023 1 98.31 91 ARG A C 1
ATOM 649 O O . ARG A 1 91 ? 3.857 8.82 13.57 1 98.31 91 ARG A O 1
ATOM 656 N N . SER A 1 92 ? 3.242 10.68 12.555 1 98.62 92 SER A N 1
ATOM 657 C CA . SER A 1 92 ? 1.826 10.336 12.547 1 98.62 92 SER A CA 1
ATOM 658 C C . SER A 1 92 ? 1.103 10.961 11.359 1 98.62 92 SER A C 1
ATOM 660 O O . SER A 1 92 ? 1.633 11.859 10.711 1 98.62 92 SER A O 1
ATOM 662 N N . ILE A 1 93 ? -0.035 10.484 11.039 1 98.38 93 ILE A N 1
ATOM 663 C CA . ILE A 1 93 ? -0.854 10.938 9.914 1 98.38 93 ILE A CA 1
ATOM 664 C C . ILE A 1 93 ? -2.322 10.984 10.336 1 98.38 93 ILE A C 1
ATOM 666 O O . ILE A 1 93 ? -2.799 10.094 11.047 1 98.38 93 ILE A O 1
ATOM 670 N N . HIS A 1 94 ? -2.932 12.039 10.008 1 98.5 94 HIS A N 1
ATOM 671 C CA . HIS A 1 94 ? -4.383 12.141 10.125 1 98.5 94 HIS A CA 1
ATOM 672 C C . HIS A 1 94 ? -5.051 12.109 8.75 1 98.5 94 HIS A C 1
ATOM 674 O O . HIS A 1 94 ? -4.809 12.984 7.914 1 98.5 94 HIS A O 1
ATOM 680 N N . ILE A 1 95 ? -5.777 11.094 8.422 1 96.75 95 ILE A N 1
ATOM 681 C CA . ILE A 1 95 ? -6.523 11.039 7.168 1 96.75 95 ILE A CA 1
ATOM 682 C C . ILE A 1 95 ? -7.953 11.516 7.398 1 96.75 95 ILE A C 1
ATOM 684 O O . ILE A 1 95 ? -8.633 11.047 8.312 1 96.75 95 ILE A O 1
ATOM 688 N N . ASP A 1 96 ? -8.367 12.43 6.586 1 95.25 96 ASP A N 1
ATOM 689 C CA . ASP A 1 96 ? -9.656 13.086 6.727 1 95.25 96 ASP A CA 1
ATOM 690 C C . ASP A 1 96 ? -10.75 12.312 5.992 1 95.25 96 ASP A C 1
ATOM 692 O O . ASP A 1 96 ? -10.844 12.375 4.762 1 95.25 96 ASP A O 1
ATOM 696 N N . CYS A 1 97 ? -11.453 11.555 6.703 1 88.88 97 CYS A N 1
ATOM 697 C CA . CYS A 1 97 ? -12.555 10.82 6.078 1 88.88 97 CYS A CA 1
ATOM 698 C C . CYS A 1 97 ? -13.891 11.219 6.691 1 88.88 97 CYS A C 1
ATOM 700 O O . CYS A 1 97 ? -13.938 11.742 7.809 1 88.88 97 CYS A O 1
ATOM 702 N N . MET B 1 1 ? 14.578 -12.914 -41.281 1 19.81 1 MET B N 1
ATOM 703 C CA . MET B 1 1 ? 13.906 -13.477 -40.094 1 19.81 1 MET B CA 1
ATOM 704 C C . MET B 1 1 ? 14.289 -12.719 -38.844 1 19.81 1 MET B C 1
ATOM 706 O O . MET B 1 1 ? 15.461 -12.648 -38.469 1 19.81 1 MET B O 1
ATOM 710 N N . ALA B 1 2 ? 13.617 -11.625 -38.5 1 25.22 2 ALA B N 1
ATOM 711 C CA . ALA B 1 2 ? 14.008 -10.648 -37.5 1 25.22 2 ALA B CA 1
ATOM 712 C C . ALA B 1 2 ? 13.938 -11.258 -36.094 1 25.22 2 ALA B C 1
ATOM 714 O O . ALA B 1 2 ? 12.891 -11.75 -35.688 1 25.22 2 ALA B O 1
ATOM 715 N N . VAL B 1 3 ? 15.07 -11.812 -35.5 1 23.72 3 VAL B N 1
ATOM 716 C CA . VAL B 1 3 ? 15.289 -12.445 -34.219 1 23.72 3 VAL B CA 1
ATOM 717 C C . VAL B 1 3 ? 14.844 -11.508 -33.094 1 23.72 3 VAL B C 1
ATOM 719 O O . VAL B 1 3 ? 15.344 -10.391 -32.969 1 23.72 3 VAL B O 1
ATOM 722 N N . ALA B 1 4 ? 13.586 -11.625 -32.688 1 26.17 4 ALA B N 1
ATOM 723 C CA . ALA B 1 4 ? 12.969 -10.828 -31.641 1 26.17 4 ALA B CA 1
ATOM 724 C C . ALA B 1 4 ? 13.648 -11.086 -30.297 1 26.17 4 ALA B C 1
ATOM 726 O O . ALA B 1 4 ? 13.711 -12.227 -29.828 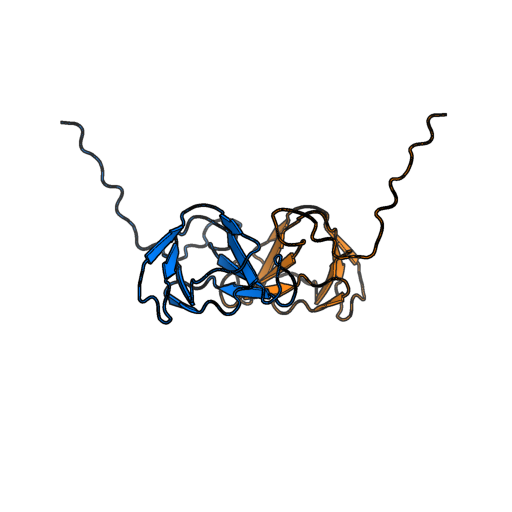1 26.17 4 ALA B O 1
ATOM 727 N N . MET B 1 5 ? 14.82 -10.469 -30.078 1 23.83 5 MET B N 1
ATOM 728 C CA . MET B 1 5 ? 15.656 -10.508 -28.875 1 23.83 5 MET B CA 1
ATOM 729 C C . MET B 1 5 ? 14.812 -10.367 -27.609 1 23.83 5 MET B C 1
ATOM 731 O O . MET B 1 5 ? 14.062 -9.398 -27.469 1 23.83 5 MET B O 1
ATOM 735 N N . LEU B 1 6 ? 14.375 -11.5 -27.047 1 22.59 6 LEU B N 1
ATOM 736 C CA . LEU B 1 6 ? 13.625 -11.695 -25.812 1 22.59 6 LEU B CA 1
ATOM 737 C C . LEU B 1 6 ? 14.391 -11.133 -24.609 1 22.59 6 LEU B C 1
ATOM 739 O O . LEU B 1 6 ? 15.516 -11.57 -24.328 1 22.59 6 LEU B O 1
ATOM 743 N N . ALA B 1 7 ? 14.297 -9.836 -24.453 1 24.36 7 ALA B N 1
ATOM 744 C CA . ALA B 1 7 ? 14.93 -9.188 -23.297 1 24.36 7 ALA B CA 1
ATOM 745 C C . ALA B 1 7 ? 14.68 -9.992 -22.031 1 24.36 7 ALA B C 1
ATOM 747 O O . ALA B 1 7 ? 13.531 -10.219 -21.641 1 24.36 7 ALA B O 1
ATOM 748 N N . ALA B 1 8 ? 15.516 -10.969 -21.734 1 24.02 8 ALA B N 1
ATOM 749 C CA . ALA B 1 8 ? 15.617 -11.758 -20.5 1 24.02 8 ALA B CA 1
ATOM 750 C C . ALA B 1 8 ? 15.555 -10.867 -19.266 1 24.02 8 ALA B C 1
ATOM 752 O O . ALA B 1 8 ? 16.359 -9.938 -19.125 1 24.02 8 ALA B O 1
ATOM 753 N N . ALA B 1 9 ? 14.398 -10.695 -18.781 1 25.5 9 ALA B N 1
ATOM 754 C CA . ALA B 1 9 ? 14.109 -9.984 -17.547 1 25.5 9 ALA B CA 1
ATOM 755 C C . ALA B 1 9 ? 14.961 -10.516 -16.406 1 25.5 9 ALA B C 1
ATOM 757 O O . ALA B 1 9 ? 14.859 -11.695 -16.031 1 25.5 9 ALA B O 1
ATOM 758 N N . ALA B 1 10 ? 16.359 -10.195 -16.391 1 26.7 10 ALA B N 1
ATOM 759 C CA . ALA B 1 10 ? 17.328 -10.461 -15.32 1 26.7 10 ALA B CA 1
ATOM 760 C C . ALA B 1 10 ? 16.656 -10.453 -13.953 1 26.7 10 ALA B C 1
ATOM 762 O O . ALA B 1 10 ? 15.742 -9.656 -13.703 1 26.7 10 ALA B O 1
ATOM 763 N N . GLY B 1 11 ? 16.703 -11.469 -13.258 1 25.83 11 GLY B N 1
ATOM 764 C CA . GLY B 1 11 ? 16.234 -11.883 -11.945 1 25.83 11 GLY B CA 1
ATOM 765 C C . GLY B 1 11 ? 16.516 -10.859 -10.859 1 25.83 11 GLY B C 1
ATOM 766 O O . GLY B 1 11 ? 15.734 -10.734 -9.906 1 25.83 11 GLY B O 1
ATOM 767 N N . GLY B 1 12 ? 17.891 -10.742 -10.398 1 27 12 GLY B N 1
ATOM 768 C CA . GLY B 1 12 ? 18.359 -10.75 -9.023 1 27 12 GLY B CA 1
ATOM 769 C C . GLY B 1 12 ? 17.922 -9.539 -8.234 1 27 12 GLY B C 1
ATOM 770 O O . GLY B 1 12 ? 17.375 -9.664 -7.141 1 27 12 GLY B O 1
ATOM 771 N N . VAL B 1 13 ? 18.922 -8.602 -8.117 1 29.97 13 VAL B N 1
ATOM 772 C CA . VAL B 1 13 ? 19.297 -7.453 -7.297 1 29.97 13 VAL B CA 1
ATOM 773 C C . VAL B 1 13 ? 18.172 -6.414 -7.32 1 29.97 13 VAL B C 1
ATOM 775 O O . VAL B 1 13 ? 17.609 -6.121 -8.375 1 29.97 13 VAL B O 1
ATOM 778 N N . ALA B 1 14 ? 17.359 -6.512 -6.223 1 35.62 14 ALA B N 1
ATOM 779 C CA . ALA B 1 14 ? 16.391 -5.441 -6.02 1 35.62 14 ALA B CA 1
ATOM 780 C C . ALA B 1 14 ? 16.953 -4.098 -6.469 1 35.62 14 ALA B C 1
ATOM 782 O O . ALA B 1 14 ? 17.75 -3.486 -5.758 1 35.62 14 ALA B O 1
ATOM 783 N N . ALA B 1 15 ? 17.641 -4.016 -7.559 1 33.25 15 ALA B N 1
ATOM 784 C CA . ALA B 1 15 ? 18.188 -2.744 -8.008 1 33.25 15 ALA B CA 1
ATOM 785 C C . ALA B 1 15 ? 17.188 -1.608 -7.832 1 33.25 15 ALA B C 1
ATOM 787 O O . ALA B 1 15 ? 16.188 -1.546 -8.547 1 33.25 15 ALA B O 1
ATOM 788 N N . THR B 1 16 ? 16.812 -1.423 -6.629 1 40.03 16 THR B N 1
ATOM 789 C CA . THR B 1 16 ? 16.172 -0.126 -6.445 1 40.03 16 THR B CA 1
ATOM 790 C C . THR B 1 16 ? 16.891 0.954 -7.242 1 40.03 16 THR B C 1
ATOM 792 O O . THR B 1 16 ? 18 1.356 -6.891 1 40.03 1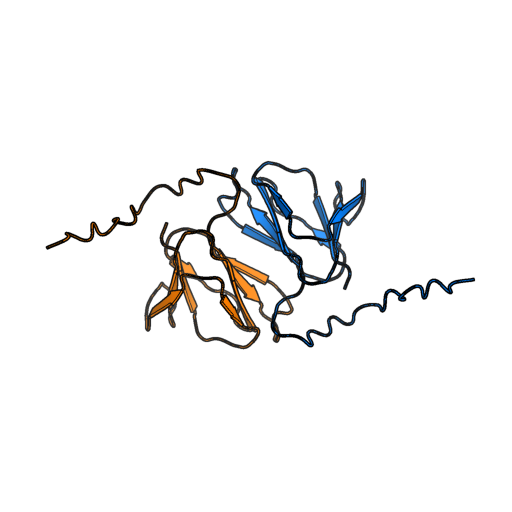6 THR B O 1
ATOM 795 N N . ASP B 1 17 ? 17.406 0.597 -8.328 1 40.19 17 ASP B N 1
ATOM 796 C CA . ASP B 1 17 ? 18.016 1.82 -8.844 1 40.19 17 ASP B CA 1
ATOM 797 C C . ASP B 1 17 ? 17.203 3.051 -8.422 1 40.19 17 ASP B C 1
ATOM 799 O O . ASP B 1 17 ? 16.094 2.928 -7.926 1 40.19 17 ASP B O 1
ATOM 803 N N . GLY B 1 18 ? 16.359 3.766 -9.266 1 44.03 18 GLY B N 1
ATOM 804 C CA . GLY B 1 18 ? 15.852 5.113 -9.047 1 44.03 18 GLY B CA 1
ATOM 805 C C . GLY B 1 18 ? 14.727 5.168 -8.039 1 44.03 18 GLY B C 1
ATOM 806 O O . GLY B 1 18 ? 14.336 4.145 -7.473 1 44.03 18 GLY B O 1
ATOM 807 N N . THR B 1 19 ? 13.43 6.168 -8.227 1 59.09 19 THR B N 1
ATOM 808 C CA . THR B 1 19 ? 12.672 7.234 -7.59 1 59.09 19 THR B CA 1
ATOM 809 C C . THR B 1 19 ? 11.391 6.688 -6.965 1 59.09 19 THR B C 1
ATOM 811 O O . THR B 1 19 ? 10.602 7.441 -6.391 1 59.09 19 THR B O 1
ATOM 814 N N . GLY B 1 20 ? 11.281 5.121 -6.824 1 76.38 20 GLY B N 1
ATOM 815 C CA . GLY B 1 20 ? 10.078 4.703 -6.137 1 76.38 20 GLY B CA 1
ATOM 816 C C . GLY B 1 20 ? 10.141 3.281 -5.617 1 76.38 20 GLY B C 1
ATOM 817 O O . GLY B 1 20 ? 11.164 2.609 -5.766 1 76.38 20 GLY B O 1
ATOM 818 N N . PRO B 1 21 ? 9.289 2.807 -4.801 1 87.31 21 PRO B N 1
ATOM 819 C CA . PRO B 1 21 ? 9.242 1.444 -4.266 1 87.31 21 PRO B CA 1
ATOM 820 C C . PRO B 1 21 ? 9.023 0.392 -5.352 1 87.31 21 PRO B C 1
ATOM 822 O O . PRO B 1 21 ? 8.594 0.722 -6.457 1 87.31 21 PRO B O 1
ATOM 825 N N . ARG B 1 22 ? 9.453 -0.871 -5.066 1 91.94 22 ARG B N 1
ATOM 826 C CA . ARG B 1 22 ? 9.102 -2.012 -5.906 1 91.94 22 ARG B CA 1
ATOM 827 C C . ARG B 1 22 ? 7.594 -2.27 -5.879 1 91.94 22 ARG B C 1
ATOM 829 O O . ARG B 1 22 ? 6.875 -1.676 -5.074 1 91.94 22 ARG B O 1
ATOM 836 N N . SER B 1 23 ? 7.145 -3.148 -6.816 1 95.06 23 SER B N 1
ATOM 837 C CA . SER B 1 23 ? 5.746 -3.566 -6.812 1 95.06 23 SER B CA 1
ATOM 838 C C . SER B 1 23 ? 5.344 -4.145 -5.457 1 95.06 23 SER B C 1
ATOM 840 O O . SER B 1 23 ? 6.152 -4.801 -4.797 1 95.06 23 SER B O 1
ATOM 842 N N . TYR B 1 24 ? 4.164 -3.928 -5.016 1 95 24 TYR B N 1
ATOM 843 C CA . TYR B 1 24 ? 3.695 -4.48 -3.752 1 95 24 TYR B CA 1
ATOM 844 C C . TYR B 1 24 ? 2.195 -4.75 -3.797 1 95 24 TYR B C 1
ATOM 846 O O . TYR B 1 24 ? 1.491 -4.223 -4.66 1 95 24 TYR B O 1
ATOM 854 N N . PHE B 1 25 ? 1.725 -5.629 -2.967 1 96 25 PHE B N 1
ATOM 855 C CA . PHE B 1 25 ? 0.351 -6.105 -2.859 1 96 25 PHE B CA 1
ATOM 856 C C . PHE B 1 25 ? -0.25 -5.727 -1.512 1 96 25 PHE B C 1
ATOM 858 O O . PHE B 1 25 ? 0.312 -6.047 -0.462 1 96 25 PHE B O 1
ATOM 865 N N . SER B 1 26 ? -1.335 -4.988 -1.581 1 95.44 26 SER B N 1
ATOM 866 C CA . SER B 1 26 ? -2.057 -4.629 -0.365 1 95.44 26 SER B CA 1
ATOM 867 C C . SER B 1 26 ? -3.383 -5.375 -0.266 1 95.44 26 SER B C 1
ATOM 869 O O . SER B 1 26 ? -4.043 -5.613 -1.278 1 95.44 26 SER B O 1
ATOM 871 N N . SER B 1 27 ? -3.705 -5.703 0.961 1 95.31 27 SER B N 1
ATOM 872 C CA . SER B 1 27 ? -4.988 -6.359 1.204 1 95.31 27 SER B CA 1
ATOM 873 C C . SER B 1 27 ? -5.645 -5.836 2.477 1 95.31 27 SER B C 1
ATOM 875 O O . SER B 1 27 ? -4.953 -5.398 3.402 1 95.31 27 SER B O 1
ATOM 877 N N . TRP B 1 28 ? -6.91 -5.812 2.441 1 94.38 28 TRP B N 1
ATOM 878 C CA . TRP B 1 28 ? -7.715 -5.328 3.559 1 94.38 28 TRP B CA 1
ATOM 879 C C . TRP B 1 28 ? -8.547 -6.453 4.16 1 94.38 28 TRP B C 1
ATOM 881 O O . TRP B 1 28 ? -8.961 -7.375 3.455 1 94.38 28 TRP B O 1
ATOM 891 N N . ASP B 1 29 ? -8.82 -6.34 5.469 1 93.88 29 ASP B N 1
ATOM 892 C CA . ASP B 1 29 ? -9.555 -7.418 6.129 1 93.88 29 ASP B CA 1
ATOM 893 C C . ASP B 1 29 ? -11.062 -7.203 6.023 1 93.88 29 ASP B C 1
ATOM 895 O O . ASP B 1 29 ? -11.836 -8.164 6.062 1 93.88 29 ASP B O 1
ATOM 899 N N . GLY B 1 30 ? -11.484 -5.898 5.902 1 90.81 30 GLY B N 1
ATOM 900 C CA . GLY B 1 30 ? -12.898 -5.605 5.797 1 90.81 30 GLY B CA 1
ATOM 901 C C . GLY B 1 30 ? -13.398 -5.562 4.363 1 90.81 30 GLY B C 1
ATOM 902 O O . GLY B 1 30 ? -12.609 -5.418 3.432 1 90.81 30 GLY B O 1
ATOM 903 N N . PRO B 1 31 ? -14.734 -5.758 4.273 1 89 31 PRO B N 1
ATOM 904 C CA . PRO B 1 31 ? -15.297 -5.617 2.93 1 89 31 PRO B CA 1
ATOM 905 C C . PRO B 1 31 ? -15.078 -4.227 2.34 1 89 31 PRO B C 1
ATOM 907 O O . PRO B 1 31 ? -14.891 -3.262 3.084 1 89 31 PRO B O 1
ATOM 910 N N . ALA B 1 32 ? -15.031 -4.09 0.96 1 88.44 32 ALA B N 1
ATOM 911 C CA . ALA B 1 32 ? -14.914 -2.82 0.245 1 88.44 32 ALA B CA 1
ATOM 912 C C . ALA B 1 32 ? -13.586 -2.133 0.563 1 88.44 32 ALA B C 1
ATOM 914 O O . ALA B 1 32 ? -13.523 -0.903 0.651 1 88.44 32 ALA B O 1
ATOM 915 N N . CYS B 1 33 ? -12.586 -2.912 0.829 1 92.81 33 CYS B N 1
ATOM 916 C CA . CYS B 1 33 ? -11.242 -2.395 1.067 1 92.81 33 CYS B CA 1
ATOM 917 C C . CYS B 1 33 ? -11.211 -1.502 2.303 1 9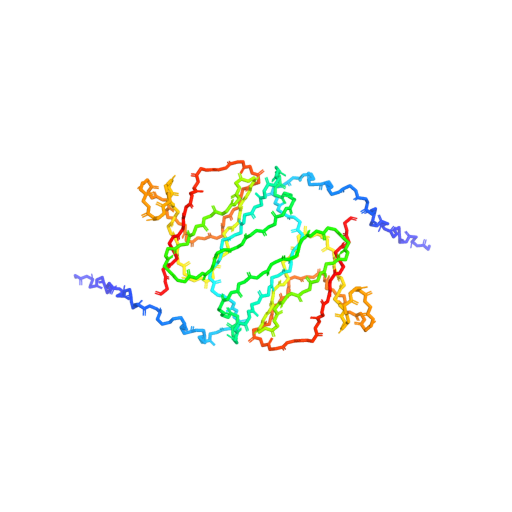2.81 33 CYS B C 1
ATOM 919 O O . CYS B 1 33 ? -10.633 -0.416 2.275 1 92.81 33 CYS B O 1
ATOM 921 N N . THR B 1 34 ? -11.938 -1.967 3.344 1 88.06 34 THR B N 1
ATOM 922 C CA . THR B 1 34 ? -11.953 -1.234 4.605 1 88.06 34 THR B CA 1
ATOM 923 C C . THR B 1 34 ? -11.266 -2.039 5.707 1 88.06 34 THR B C 1
ATOM 925 O O . THR B 1 34 ? -10.883 -3.189 5.492 1 88.06 34 THR B O 1
ATOM 928 N N . GLY B 1 35 ? -11.008 -1.406 6.855 1 89 35 GLY B N 1
ATOM 929 C CA . GLY B 1 35 ? -10.438 -2.092 8 1 89 35 GLY B CA 1
ATOM 930 C C . GLY B 1 35 ? -8.922 -2.098 7.996 1 89 35 GLY B C 1
ATOM 931 O O . GLY B 1 35 ? -8.289 -1.123 7.578 1 89 35 GLY B O 1
ATOM 932 N N . ARG B 1 36 ? -8.367 -3.1 8.586 1 88.62 36 ARG B N 1
ATOM 933 C CA . ARG B 1 36 ? -6.918 -3.229 8.656 1 88.62 36 ARG B CA 1
ATOM 934 C C . ARG B 1 36 ? -6.332 -3.57 7.293 1 88.62 36 ARG B C 1
ATOM 936 O O . ARG B 1 36 ? -6.945 -4.297 6.512 1 88.62 36 ARG B O 1
ATOM 943 N N . MET B 1 37 ? -5.109 -2.992 7.086 1 89.38 37 MET B N 1
ATOM 944 C CA . MET B 1 37 ? -4.406 -3.209 5.824 1 89.38 37 MET B CA 1
ATOM 945 C C . MET B 1 37 ? -3.09 -3.945 6.055 1 89.38 37 MET B C 1
ATOM 947 O O . MET B 1 37 ? -2.445 -3.764 7.09 1 89.38 37 MET B O 1
ATOM 951 N N . SER B 1 38 ? -2.758 -4.832 5.172 1 92 38 SER B N 1
ATOM 952 C CA . SER B 1 38 ? -1.452 -5.484 5.125 1 92 38 SER B CA 1
ATOM 953 C C . SER B 1 38 ? -0.854 -5.426 3.725 1 92 38 SER B C 1
ATOM 955 O O . SER B 1 38 ? -1.58 -5.289 2.738 1 92 38 SER B O 1
ATOM 957 N N . SER B 1 39 ? 0.484 -5.453 3.635 1 93.12 39 SER B N 1
ATOM 958 C CA . SER B 1 39 ? 1.121 -5.375 2.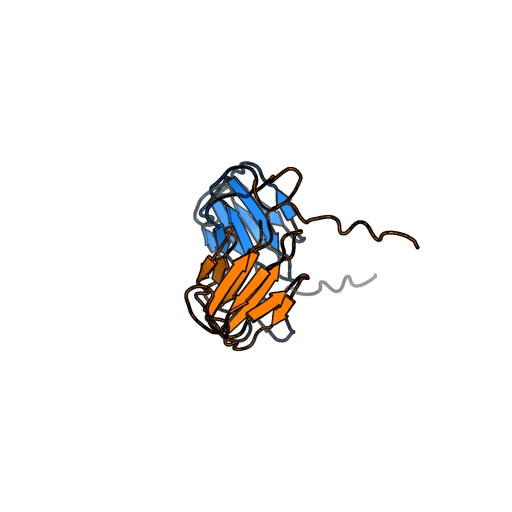324 1 93.12 39 SER B CA 1
ATOM 959 C C . SER B 1 39 ? 2.26 -6.383 2.201 1 93.12 39 SER B C 1
ATOM 961 O O . SER B 1 39 ? 2.865 -6.766 3.205 1 93.12 39 SER B O 1
ATOM 963 N N . ALA B 1 40 ? 2.484 -6.848 1.015 1 93.5 40 ALA B N 1
ATOM 964 C CA . ALA B 1 40 ? 3.6 -7.707 0.632 1 93.5 40 ALA B CA 1
ATOM 965 C C . ALA B 1 40 ? 4.391 -7.102 -0.524 1 93.5 40 ALA B C 1
ATOM 967 O O . ALA B 1 40 ? 3.836 -6.844 -1.596 1 93.5 40 ALA B O 1
ATOM 968 N N . GLY B 1 41 ? 5.648 -6.895 -0.343 1 92.44 41 GLY B N 1
ATOM 969 C CA . GLY B 1 41 ? 6.465 -6.27 -1.372 1 92.44 41 GLY B CA 1
ATOM 970 C C . GLY B 1 41 ? 7.844 -6.887 -1.493 1 92.44 41 GLY B C 1
ATOM 971 O O . GLY B 1 41 ? 8.688 -6.387 -2.238 1 92.44 41 GLY B O 1
ATOM 972 N N . ALA B 1 42 ? 8.039 -7.965 -0.659 1 90.94 42 ALA B N 1
ATOM 973 C CA . ALA B 1 42 ? 9.344 -8.617 -0.7 1 90.94 42 ALA B CA 1
ATOM 974 C C . ALA B 1 42 ? 9.5 -9.461 -1.966 1 90.94 42 ALA B C 1
ATOM 976 O O . ALA B 1 42 ? 8.516 -9.977 -2.496 1 90.94 42 ALA B O 1
ATOM 977 N N . CYS B 1 43 ? 10.703 -9.578 -2.373 1 93.88 43 CYS B N 1
ATOM 978 C CA . CYS B 1 43 ? 10.977 -10.516 -3.457 1 93.88 43 CYS B CA 1
ATOM 979 C C . CYS B 1 43 ? 10.656 -11.945 -3.041 1 93.88 43 CYS B C 1
ATOM 981 O O . CYS B 1 43 ? 10.883 -12.32 -1.889 1 93.88 43 CYS B O 1
ATOM 983 N N . GLY B 1 44 ? 10.219 -12.664 -3.977 1 96.88 44 GLY B N 1
ATOM 984 C CA . GLY B 1 44 ? 9.922 -14.062 -3.699 1 96.88 44 GLY B CA 1
ATOM 985 C C . GLY B 1 44 ? 8.523 -14.273 -3.152 1 96.88 44 GLY B C 1
ATOM 986 O O . GLY B 1 44 ? 7.594 -13.562 -3.52 1 96.88 44 GLY B O 1
ATOM 987 N N . CYS B 1 45 ? 8.375 -15.367 -2.387 1 98.44 45 CYS B N 1
ATOM 988 C CA . CYS B 1 45 ? 7.055 -15.805 -1.938 1 98.44 45 CYS B CA 1
ATOM 989 C C . CYS B 1 45 ? 6.684 -15.148 -0.614 1 98.44 45 CYS B C 1
ATOM 991 O O . CYS B 1 45 ? 7.48 -15.141 0.325 1 98.44 45 CYS B O 1
ATOM 993 N N . SER B 1 46 ? 5.555 -14.531 -0.557 1 97.62 46 SER B N 1
ATOM 994 C CA . SER B 1 46 ? 4.988 -13.945 0.654 1 97.62 46 SER B CA 1
ATOM 995 C C . SER B 1 46 ? 3.541 -14.375 0.855 1 97.62 46 SER B C 1
ATOM 997 O O . SER B 1 46 ? 2.826 -14.641 -0.114 1 97.62 46 SER B O 1
ATOM 999 N N . PRO B 1 47 ? 3.113 -14.398 2.084 1 97.81 47 PRO B N 1
ATOM 1000 C CA . PRO B 1 47 ? 1.695 -14.68 2.32 1 97.81 47 PRO B CA 1
ATOM 1001 C C . PRO B 1 47 ? 0.808 -13.461 2.094 1 97.81 47 PRO B C 1
ATOM 1003 O O . PRO B 1 47 ? 1.266 -12.32 2.242 1 97.81 47 PRO B O 1
ATOM 1006 N N . VAL B 1 48 ? -0.403 -13.688 1.688 1 97.38 48 VAL B N 1
ATOM 1007 C CA . VAL B 1 48 ? -1.463 -12.688 1.715 1 97.38 48 VAL B CA 1
ATOM 1008 C C . VAL B 1 48 ? -2.293 -12.844 2.986 1 97.38 48 VAL B C 1
ATOM 1010 O O . VAL B 1 48 ? -2.871 -13.906 3.229 1 97.38 48 VAL B O 1
ATOM 1013 N N . HIS B 1 49 ? -2.42 -11.742 3.709 1 96.25 49 HIS B N 1
ATOM 1014 C CA . HIS B 1 49 ? -2.941 -11.883 5.062 1 96.25 49 HIS B CA 1
ATOM 1015 C C . HIS B 1 49 ? -4.445 -11.641 5.102 1 96.25 49 HIS B C 1
ATOM 1017 O O . HIS B 1 49 ? -5.152 -12.211 5.938 1 96.25 49 HIS B O 1
ATOM 1023 N N . PHE B 1 50 ? -4.922 -10.711 4.344 1 96.19 50 PHE B N 1
ATOM 1024 C CA . PHE B 1 50 ? -6.328 -10.336 4.379 1 96.19 50 PHE B CA 1
ATOM 1025 C C . PHE B 1 50 ? -7 -10.625 3.039 1 96.19 50 PHE B C 1
ATOM 1027 O O . PHE B 1 50 ? -6.324 -10.773 2.021 1 96.19 50 PHE B O 1
ATOM 1034 N N . HIS B 1 51 ? -8.375 -10.648 3.068 1 96.12 51 HIS B N 1
ATOM 1035 C CA . HIS B 1 51 ? -9.039 -11.148 1.871 1 96.12 51 HIS B CA 1
ATOM 1036 C C . HIS B 1 51 ? -10.305 -10.352 1.575 1 96.12 51 HIS B C 1
ATOM 1038 O O . HIS B 1 51 ? -11.172 -10.812 0.82 1 96.12 51 HIS B O 1
ATOM 1044 N N . GLY B 1 52 ? -10.492 -9.164 2.205 1 94.56 52 GLY B N 1
ATOM 1045 C CA . GLY B 1 52 ? -11.664 -8.344 1.975 1 94.56 52 GLY B CA 1
ATOM 1046 C C . GLY B 1 52 ? -11.523 -7.414 0.783 1 94.56 52 GLY B C 1
ATOM 1047 O O . GLY B 1 52 ? -12.477 -6.75 0.384 1 94.56 52 GLY B O 1
ATOM 1048 N N . GLY B 1 53 ? -10.398 -7.281 0.185 1 95.31 53 GLY B N 1
ATOM 1049 C CA . GLY B 1 53 ? -10.016 -6.484 -0.969 1 95.31 53 GLY B CA 1
ATOM 1050 C C . GLY B 1 53 ? -8.516 -6.48 -1.22 1 95.31 53 GLY B C 1
ATOM 1051 O O . GLY B 1 53 ? -7.738 -6.93 -0.375 1 95.31 53 GLY B O 1
ATOM 1052 N N . HIS B 1 54 ? -8.164 -6.113 -2.381 1 95.56 54 HIS B N 1
ATOM 1053 C CA . HIS B 1 54 ? -6.73 -6.113 -2.67 1 95.56 54 HIS B CA 1
ATOM 1054 C C . HIS B 1 54 ? -6.375 -5.051 -3.703 1 95.56 54 HIS B C 1
ATOM 1056 O O . HIS B 1 54 ? -7.246 -4.586 -4.445 1 95.56 54 HIS B O 1
ATOM 1062 N N . GLU B 1 55 ? -5.133 -4.684 -3.715 1 95.62 55 GLU B N 1
ATOM 1063 C CA . GLU B 1 55 ? -4.52 -3.814 -4.715 1 95.62 55 GLU B CA 1
ATOM 1064 C C . GLU B 1 55 ? -3.082 -4.234 -5.008 1 95.62 55 GLU B C 1
ATOM 1066 O O . GLU B 1 55 ? -2.305 -4.484 -4.086 1 95.62 55 GLU B O 1
ATOM 1071 N N . PHE B 1 56 ? -2.842 -4.414 -6.281 1 96.44 56 PHE B N 1
ATOM 1072 C CA . PHE B 1 56 ? -1.459 -4.586 -6.711 1 96.44 56 PHE B CA 1
ATOM 1073 C C . PHE B 1 56 ? -0.93 -3.311 -7.355 1 96.44 56 PHE B C 1
ATOM 1075 O O . PHE B 1 56 ? -1.475 -2.844 -8.359 1 96.44 56 PHE B O 1
ATOM 1082 N N . ASN B 1 57 ? 0.04 -2.799 -6.711 1 94.5 57 ASN B N 1
ATOM 1083 C CA . ASN B 1 57 ? 0.739 -1.642 -7.258 1 94.5 57 ASN B CA 1
ATOM 1084 C C . ASN B 1 57 ? 1.948 -2.061 -8.094 1 94.5 57 ASN B C 1
ATOM 1086 O O . ASN B 1 57 ? 2.982 -2.441 -7.543 1 94.5 57 ASN B O 1
ATOM 1090 N N . PHE B 1 58 ? 1.829 -1.942 -9.406 1 94.06 58 PHE B N 1
ATOM 1091 C CA . PHE B 1 58 ? 2.887 -2.35 -10.328 1 94.06 58 PHE B CA 1
ATOM 1092 C C . PHE B 1 58 ? 3.916 -1.239 -10.492 1 94.06 58 PHE B C 1
ATOM 1094 O O . PHE B 1 58 ? 3.566 -0.108 -10.836 1 94.06 58 PHE B O 1
ATOM 1101 N N . ARG B 1 59 ? 5.094 -1.64 -10.242 1 92.38 59 ARG B N 1
ATOM 1102 C CA . ARG B 1 59 ? 6.191 -0.681 -10.336 1 92.38 59 ARG B CA 1
ATOM 1103 C C . ARG B 1 59 ? 7.34 -1.241 -11.164 1 92.38 59 ARG B C 1
ATOM 1105 O O . ARG B 1 59 ? 8.492 -0.832 -10.992 1 92.38 59 ARG B O 1
ATOM 1112 N N . GLY B 1 60 ? 7.078 -2.232 -11.977 1 92.12 60 GLY B N 1
ATOM 1113 C CA . GLY B 1 60 ? 8.094 -2.809 -12.844 1 92.12 60 GLY B CA 1
ATOM 1114 C C . GLY B 1 60 ? 8.273 -4.301 -12.641 1 92.12 60 GLY B C 1
ATOM 1115 O O . GLY B 1 60 ? 8.602 -5.023 -13.586 1 92.12 60 GLY B O 1
ATOM 1116 N N . GLU B 1 61 ? 8.062 -4.781 -11.336 1 94.69 61 GLU B N 1
ATOM 1117 C CA . GLU B 1 61 ? 8.18 -6.207 -11.047 1 94.69 61 GLU B CA 1
ATOM 1118 C C . GLU B 1 61 ? 6.832 -6.91 -11.203 1 94.69 61 GLU B C 1
ATOM 1120 O O . GLU B 1 61 ? 5.844 -6.516 -10.586 1 94.69 61 GLU B O 1
ATOM 1125 N N . THR B 1 62 ? 6.816 -7.902 -12 1 96.38 62 THR B N 1
ATOM 1126 C CA . THR B 1 62 ? 5.605 -8.711 -12.125 1 96.38 62 THR B CA 1
ATOM 1127 C C . THR B 1 62 ? 5.414 -9.586 -10.891 1 96.38 62 THR B C 1
ATOM 1129 O O . THR B 1 62 ? 6.328 -9.742 -10.086 1 96.38 62 THR B O 1
ATOM 1132 N N . ALA B 1 63 ? 4.227 -10.062 -10.797 1 98.12 63 ALA B N 1
ATOM 1133 C CA . ALA B 1 63 ? 3.941 -10.953 -9.672 1 98.12 63 ALA B CA 1
ATOM 1134 C C . ALA B 1 63 ? 3.006 -12.086 -10.094 1 98.12 63 ALA B C 1
ATOM 1136 O O . ALA B 1 63 ? 2.318 -11.984 -11.117 1 98.12 63 ALA B O 1
ATOM 1137 N N . THR B 1 64 ? 3.104 -13.148 -9.383 1 98.44 64 THR B N 1
ATOM 1138 C CA . THR B 1 64 ? 2.156 -14.25 -9.523 1 98.44 64 THR B CA 1
ATOM 1139 C C . THR B 1 64 ? 1.43 -14.508 -8.211 1 98.44 64 THR B C 1
ATOM 1141 O O . THR B 1 64 ? 2.062 -14.641 -7.156 1 98.44 64 THR B O 1
ATOM 1144 N N . LEU B 1 65 ? 0.102 -14.484 -8.281 1 98.44 65 LEU B N 1
ATOM 1145 C CA . LEU B 1 65 ? -0.739 -14.812 -7.141 1 98.44 65 LEU B CA 1
ATOM 1146 C C . LEU B 1 65 ? -1.125 -16.281 -7.156 1 98.44 65 LEU B C 1
ATOM 1148 O O . LEU B 1 65 ? -1.312 -16.875 -8.227 1 98.44 65 LEU B O 1
ATOM 1152 N N . TYR B 1 66 ? -1.204 -16.875 -5.98 1 98.5 66 TYR B N 1
ATOM 1153 C CA . TYR B 1 66 ? -1.5 -18.297 -5.895 1 98.5 66 TYR B CA 1
ATOM 1154 C C . TYR B 1 66 ? -2.693 -18.547 -4.984 1 98.5 66 TYR B C 1
ATOM 1156 O O . TYR B 1 66 ? -2.898 -17.844 -4 1 98.5 66 TYR B O 1
ATOM 1164 N N . SER B 1 67 ? -3.434 -19.625 -5.277 1 98.25 67 SER B N 1
ATOM 1165 C CA . SER B 1 67 ? -4.641 -19.953 -4.527 1 98.25 67 SER B CA 1
ATOM 1166 C C . SER B 1 67 ? -4.305 -20.656 -3.217 1 98.25 67 SER B C 1
ATOM 1168 O O . SER B 1 67 ? -5.168 -20.812 -2.352 1 98.25 67 SER B O 1
ATOM 1170 N N . GLU B 1 68 ? -3.027 -21.094 -3.029 1 98.44 68 GLU B N 1
ATOM 1171 C CA . GLU B 1 68 ? -2.598 -21.766 -1.807 1 98.44 68 GLU B CA 1
ATOM 1172 C C . GLU B 1 68 ? -1.426 -21.047 -1.157 1 98.44 68 GLU B C 1
ATOM 1174 O O . GLU B 1 68 ? -0.778 -20.203 -1.794 1 98.44 68 GLU B O 1
ATOM 1179 N N . HIS B 1 69 ? -1.245 -21.344 0.128 1 98.12 69 HIS B N 1
ATOM 1180 C CA . HIS B 1 69 ? -0.073 -20.797 0.802 1 98.12 69 HIS B CA 1
ATOM 1181 C C . HIS B 1 69 ? 1.216 -21.344 0.201 1 98.12 69 HIS B C 1
ATOM 1183 O O . HIS B 1 69 ? 1.214 -22.422 -0.402 1 98.12 69 HIS B O 1
ATOM 1189 N N . GLY B 1 70 ? 2.26 -20.562 0.3 1 98.25 70 GLY B N 1
ATOM 1190 C CA . GLY B 1 70 ? 3.572 -21.031 -0.111 1 98.25 70 GLY B CA 1
ATOM 1191 C C . GLY B 1 70 ? 3.76 -21.031 -1.616 1 98.25 70 GLY B C 1
ATOM 1192 O O . GLY B 1 70 ? 4.473 -21.891 -2.156 1 98.25 70 GLY B O 1
ATOM 1193 N N . CYS B 1 71 ? 3.049 -20.141 -2.273 1 98.5 71 CYS B N 1
ATOM 1194 C CA . CYS B 1 71 ? 3.168 -19.984 -3.719 1 98.5 71 CYS B CA 1
ATOM 1195 C C . CYS B 1 71 ? 2.924 -21.312 -4.43 1 98.5 71 CYS B C 1
ATOM 1197 O O . CYS B 1 71 ? 3.717 -21.719 -5.281 1 98.5 71 CYS B O 1
ATOM 1199 N N . ALA B 1 72 ? 1.851 -21.922 -3.938 1 98.31 72 ALA B N 1
ATOM 1200 C CA . ALA B 1 72 ? 1.374 -23.188 -4.492 1 98.31 72 ALA B CA 1
ATOM 1201 C C . ALA B 1 72 ? -0.065 -23.062 -4.984 1 98.31 72 ALA B C 1
ATOM 1203 O O . ALA B 1 72 ? -0.735 -22.062 -4.715 1 98.31 72 ALA B O 1
ATOM 1204 N N . GLY B 1 73 ? -0.491 -24.125 -5.809 1 97.94 73 GLY B N 1
ATOM 1205 C CA . GLY B 1 73 ? -1.845 -24.109 -6.34 1 97.94 73 GLY B CA 1
ATOM 1206 C C . GLY B 1 73 ? -1.941 -23.438 -7.699 1 97.94 73 GLY B C 1
ATOM 1207 O O . GLY B 1 73 ? -1.001 -23.484 -8.492 1 97.94 73 GLY B O 1
ATOM 1208 N N . THR B 1 74 ? -3.113 -22.797 -8.102 1 97.44 74 THR B N 1
ATOM 1209 C CA . THR B 1 74 ? -3.371 -22.188 -9.398 1 97.44 74 THR B CA 1
ATOM 1210 C C . THR B 1 74 ? -2.725 -20.812 -9.484 1 97.44 74 THR B C 1
ATOM 1212 O O . THR B 1 74 ? -3.035 -19.922 -8.688 1 97.44 74 THR B O 1
ATOM 1215 N N . PRO B 1 75 ? -1.802 -20.609 -10.422 1 97.38 75 PRO B N 1
ATOM 1216 C CA . PRO B 1 75 ? -1.146 -19.312 -10.555 1 97.38 75 PRO B CA 1
ATOM 1217 C C . PRO B 1 75 ? -1.981 -18.312 -11.352 1 97.38 75 PRO B C 1
ATOM 1219 O O . PRO B 1 75 ? -2.676 -18.688 -12.297 1 97.38 75 PRO B O 1
ATOM 1222 N N . TYR B 1 76 ? -1.948 -17 -10.992 1 97.19 76 TYR B N 1
ATOM 1223 C CA . TYR B 1 76 ? -2.516 -15.852 -11.68 1 97.19 76 TYR B CA 1
ATOM 1224 C C . TYR B 1 76 ? -1.486 -14.734 -11.812 1 97.19 76 TYR B C 1
ATOM 1226 O O . TYR B 1 76 ? -1.143 -14.078 -10.828 1 97.19 76 TYR B O 1
ATOM 1234 N N . GLN B 1 77 ? -1.024 -14.469 -12.953 1 97.19 77 GLN B N 1
ATOM 1235 C CA . GLN B 1 77 ? 0.03 -13.477 -13.172 1 97.19 77 GLN B CA 1
ATOM 1236 C C . GLN B 1 77 ? -0.545 -12.07 -13.258 1 97.19 77 GLN B C 1
ATOM 1238 O O . GLN B 1 77 ? -1.569 -11.852 -13.906 1 97.19 77 GLN B O 1
ATOM 1243 N N . VAL B 1 78 ? 0.065 -11.148 -12.602 1 96 78 VAL B N 1
ATOM 1244 C CA . VAL B 1 78 ? -0.292 -9.734 -12.664 1 96 78 VAL B CA 1
ATOM 1245 C C . VAL B 1 78 ? 0.916 -8.914 -13.117 1 96 78 VAL B C 1
ATOM 1247 O O . VAL B 1 78 ? 2.035 -9.141 -12.648 1 96 78 VAL B O 1
ATOM 1250 N N . PHE B 1 79 ? 0.715 -7.996 -14.062 1 92.81 79 PHE B N 1
ATOM 1251 C CA . PHE B 1 79 ? 1.811 -7.242 -14.656 1 92.81 79 PHE B CA 1
ATOM 1252 C C . PHE B 1 79 ? 1.415 -5.785 -14.867 1 92.81 79 PHE B C 1
ATOM 1254 O O . PHE B 1 79 ? 2.033 -5.074 -15.656 1 92.81 79 PHE B O 1
ATOM 1261 N N . GLU B 1 80 ? 0.271 -5.461 -14.25 1 94.12 80 GLU B N 1
ATOM 1262 C CA . GLU B 1 80 ? -0.234 -4.094 -14.203 1 94.12 80 GLU B CA 1
ATOM 1263 C C . GLU B 1 80 ? -0.981 -3.826 -12.898 1 94.12 80 GLU B C 1
ATOM 1265 O O . GLU B 1 80 ? -1.227 -4.75 -12.117 1 94.12 80 GLU B O 1
ATOM 1270 N N . ASP B 1 81 ? -1.216 -2.539 -12.672 1 92.94 81 ASP B N 1
ATOM 1271 C CA . ASP B 1 81 ? -2.033 -2.207 -11.516 1 92.94 81 ASP B CA 1
ATOM 1272 C C . ASP B 1 81 ? -3.359 -2.961 -11.539 1 92.94 81 ASP B C 1
ATOM 1274 O O . ASP B 1 81 ? -4.02 -3.029 -12.578 1 92.94 81 ASP B O 1
ATOM 1278 N N . THR B 1 82 ? -3.68 -3.562 -10.438 1 94.31 82 THR B N 1
ATOM 1279 C CA . THR B 1 82 ? -4.977 -4.219 -10.297 1 94.31 82 THR B CA 1
ATOM 1280 C C . THR B 1 82 ? -5.59 -3.912 -8.938 1 94.31 82 THR B C 1
ATOM 1282 O O . THR B 1 82 ? -4.875 -3.75 -7.949 1 94.31 82 THR B O 1
ATOM 1285 N N . GLN B 1 83 ? -6.945 -3.826 -8.93 1 93.81 83 GLN B N 1
ATOM 1286 C CA . GLN B 1 83 ? -7.668 -3.551 -7.695 1 93.81 83 GLN B CA 1
ATOM 1287 C C . GLN B 1 83 ? -9.055 -4.191 -7.719 1 93.81 83 GLN B C 1
ATOM 1289 O O . GLN B 1 83 ? -9.734 -4.168 -8.742 1 93.81 83 GLN B O 1
ATOM 1294 N N . ALA B 1 84 ? -9.367 -4.773 -6.613 1 94.56 84 ALA B N 1
ATOM 1295 C CA . ALA B 1 84 ? -10.734 -5.23 -6.379 1 94.56 84 ALA B CA 1
ATOM 1296 C C . ALA B 1 84 ? -11.102 -5.129 -4.902 1 94.56 84 ALA B C 1
ATOM 1298 O O . ALA B 1 84 ? -10.32 -5.512 -4.031 1 94.56 84 ALA B O 1
ATOM 1299 N N . CYS B 1 85 ? -12.219 -4.535 -4.633 1 94.81 85 CYS B N 1
ATOM 1300 C CA . CYS B 1 85 ? -12.68 -4.371 -3.256 1 94.81 85 CYS B CA 1
ATOM 1301 C C . CYS B 1 85 ? -13.773 -5.375 -2.924 1 94.81 85 CYS B C 1
ATOM 1303 O O . CYS B 1 85 ? -14.859 -4.996 -2.48 1 94.81 85 CYS B O 1
ATOM 1305 N N . GLY B 1 86 ? -13.492 -6.547 -3.146 1 93.88 86 GLY B N 1
ATOM 1306 C CA . GLY B 1 86 ? -14.289 -7.715 -2.82 1 93.88 86 GLY B CA 1
ATOM 1307 C C . GLY B 1 86 ? -13.461 -8.922 -2.443 1 93.88 86 GLY B C 1
ATOM 1308 O O . GLY B 1 86 ? -12.242 -8.93 -2.631 1 93.88 86 GLY B O 1
ATOM 1309 N N . ASP B 1 87 ? -14.094 -9.891 -1.873 1 94.75 87 ASP B N 1
ATOM 1310 C CA . ASP B 1 87 ? -13.391 -11.102 -1.444 1 94.75 87 ASP B CA 1
ATOM 1311 C C . ASP B 1 87 ? -12.625 -11.734 -2.604 1 94.75 87 ASP B C 1
ATOM 1313 O O . ASP B 1 87 ? -13.078 -11.695 -3.75 1 94.75 87 ASP B O 1
ATOM 1317 N N . PHE B 1 88 ? -11.508 -12.234 -2.369 1 95.75 88 PHE B N 1
ATOM 1318 C CA . PHE B 1 88 ? -10.695 -12.945 -3.352 1 95.75 88 PHE B CA 1
ATOM 1319 C C . PHE B 1 88 ? -10.07 -14.195 -2.736 1 95.75 88 PHE B C 1
ATOM 1321 O O . PHE B 1 88 ? -10.07 -14.359 -1.515 1 95.75 88 PHE B O 1
ATOM 1328 N N . GLY B 1 89 ? -9.461 -15.109 -3.555 1 96.5 89 GLY B N 1
ATOM 1329 C CA . GLY B 1 89 ? -9.062 -16.422 -3.07 1 96.5 89 GLY B CA 1
ATOM 1330 C C . GLY B 1 89 ? -7.559 -16.625 -3.072 1 96.5 89 GLY B C 1
ATOM 1331 O O . GLY B 1 89 ? -7.07 -17.719 -2.789 1 96.5 89 GLY B O 1
ATOM 1332 N N . TRP B 1 90 ? -6.762 -15.602 -3.412 1 97.88 90 TRP B N 1
ATOM 1333 C CA . TRP B 1 90 ? -5.316 -15.781 -3.434 1 97.88 90 TRP B CA 1
ATOM 1334 C C . TRP B 1 90 ? -4.746 -15.773 -2.02 1 97.88 90 TRP B C 1
ATOM 1336 O O . TRP B 1 90 ? -5.156 -14.961 -1.181 1 97.88 90 TRP B O 1
ATOM 1346 N N . ARG B 1 91 ? -3.801 -16.672 -1.771 1 98.38 91 ARG B N 1
ATOM 1347 C CA . ARG B 1 91 ? -3.301 -16.859 -0.41 1 98.38 91 ARG B CA 1
ATOM 1348 C C . ARG B 1 91 ? -1.82 -16.5 -0.32 1 98.38 91 ARG B C 1
ATOM 1350 O O . ARG B 1 91 ? -1.287 -16.312 0.775 1 98.38 91 ARG B O 1
ATOM 1357 N N . SER B 1 92 ? -1.14 -16.438 -1.443 1 98.69 92 SER B N 1
ATOM 1358 C CA . SER B 1 92 ? 0.27 -16.078 -1.478 1 98.69 92 SER B CA 1
ATOM 1359 C C . SER B 1 92 ? 0.62 -15.352 -2.775 1 98.69 92 SER B C 1
ATOM 1361 O O . SER B 1 92 ? -0.151 -15.383 -3.736 1 98.69 92 SER B O 1
ATOM 1363 N N . ILE B 1 93 ? 1.689 -14.672 -2.82 1 98.38 93 ILE B N 1
ATOM 1364 C CA . ILE B 1 93 ? 2.17 -13.898 -3.959 1 98.38 93 ILE B CA 1
ATOM 1365 C C . ILE B 1 93 ? 3.678 -14.094 -4.113 1 98.38 93 ILE B C 1
ATOM 1367 O O . ILE B 1 93 ? 4.41 -14.125 -3.123 1 98.38 93 ILE B O 1
ATOM 1371 N N . HIS B 1 94 ? 4.066 -14.328 -5.285 1 98.5 94 HIS B N 1
ATOM 1372 C CA . HIS B 1 94 ? 5.484 -14.297 -5.641 1 98.5 94 HIS B CA 1
ATOM 1373 C C . HIS B 1 94 ? 5.816 -13.062 -6.477 1 98.5 94 HIS B C 1
ATOM 1375 O O . HIS B 1 94 ? 5.289 -12.898 -7.578 1 98.5 94 HIS B O 1
ATOM 1381 N N . ILE B 1 95 ? 6.559 -12.133 -5.988 1 96.75 95 ILE B N 1
ATOM 1382 C CA . ILE B 1 95 ? 7.004 -10.977 -6.766 1 96.75 95 ILE B CA 1
ATOM 1383 C C . ILE B 1 95 ? 8.375 -11.266 -7.367 1 96.75 95 ILE B C 1
ATOM 1385 O O . ILE B 1 95 ? 9.305 -11.672 -6.66 1 96.75 95 ILE B O 1
ATOM 1389 N N . ASP B 1 96 ? 8.477 -11.055 -8.617 1 95.38 96 ASP B N 1
ATOM 1390 C CA . ASP B 1 96 ? 9.68 -11.383 -9.383 1 95.38 96 ASP B CA 1
ATOM 1391 C C . ASP B 1 96 ?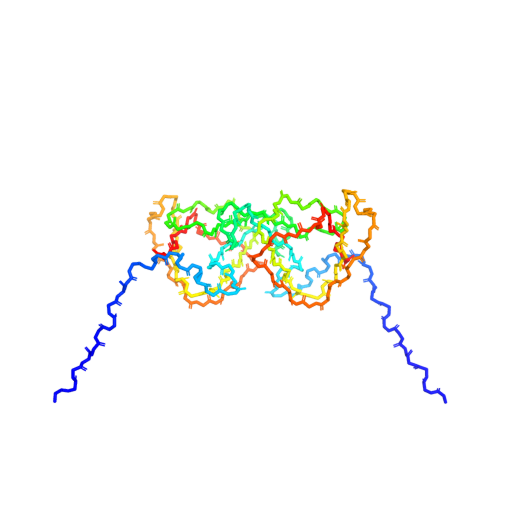 10.656 -10.211 -9.391 1 95.38 96 ASP B C 1
ATOM 1393 O O . ASP B 1 96 ? 10.477 -9.25 -10.148 1 95.38 96 ASP B O 1
ATOM 1397 N N . CYS B 1 97 ? 11.562 -10.273 -8.539 1 89 97 CYS B N 1
ATOM 1398 C CA . CYS B 1 97 ? 12.578 -9.227 -8.516 1 89 97 CYS B CA 1
ATOM 1399 C C . CYS B 1 97 ? 13.953 -9.789 -8.828 1 89 97 CYS B C 1
ATOM 1401 O O . CYS B 1 97 ? 14.188 -10.984 -8.68 1 89 97 CYS B O 1
#

Solvent-accessible surface area (backbone atoms only — not comparable to full-atom values): 10457 Å² total; per-residue (Å²): 132,85,79,76,76,72,78,72,80,69,75,41,67,79,64,60,72,69,85,53,50,67,24,33,38,37,21,10,58,25,70,49,32,30,75,58,68,49,67,41,57,58,68,38,73,41,71,48,90,36,43,12,8,41,35,35,48,56,55,83,40,38,33,34,34,8,51,25,65,84,59,30,78,62,77,46,78,44,82,51,70,44,70,42,44,42,72,62,67,59,26,8,33,30,31,58,71,132,85,78,77,78,72,78,73,78,79,50,73,73,76,66,61,56,79,88,53,51,67,24,33,37,36,20,10,56,25,69,51,31,30,74,58,68,50,67,42,57,58,68,39,72,39,71,48,89,38,43,11,8,39,34,35,47,54,54,84,39,38,33,35,34,8,52,26,66,83,59,29,77,62,77,48,77,44,82,52,70,44,69,43,41,42,72,61,69,57,26,8,33,31,31,57,61

Radius of gyration: 18.56 Å; Cα contacts (8 Å, |Δi|>4): 530; chains: 2; bounding box: 41×64×58 Å

Nearest PDB structures (foldseek):
  1c01-assembly1_A  TM=9.196E-01  e=3.040E-06  Macadamia integrifolia
  2dad-assembly1_A  TM=6.387E-01  e=1.607E-02  Homo sapiens
  3qk3-assembly1_A  TM=6.727E-01  e=7.152E-02  Homo sapiens
  3cw3-assembly1_A  TM=6.190E-01  e=1.551E-01  Homo sapiens
  1c01-assembly1_A  TM=9.199E-01  e=2.846E-06  Macadamia integrifolia

Foldseek 3Di:
DPPPPPPDPPQDPVCPVDDDAAKKKKAAAAAQRDHDMDMGRDAFKDWDDHFQKMKIAHDPWKKWFALDHPNDHDIDIDRHIDIDRGGDRTTMMHTRD/DPPPPPPPPDFDDPCPPDDDAAKKKKAAAAAQRDHDMDMGRDAFKDWDDHFQKMKIAHDPWKKWFALDHPNDHDIDIDRHIDIDRGGDRTTMMHTGD

pLDDT: mean 82.1, std 26.13, range [19.66, 98.69]

Sequence (194 aa):
MAVAMLAAAAGGVAATDGTGPRSYFSSWDGPACTGRMSSAGACGCSPVHFHGGHEFNFRGETATLYSEHGCAGTPYQVFEDTQACGDFGWRSIHIDCMAVAMLAAAAGGVAATDGTGPRSYFSSWDGPACTGRMSSAGACGCSPVHFHGGHEFNFRGETATLYSEHGCAGTPYQVFEDTQACGDFGWRSIHIDC

InterPro domains:
  IPR011024 Gamma-crystallin-like [SSF49695] (23-97)
  IPR015201 Antimicrobial protein MiAMP1 [PF09117] (23-97)
  IPR015791 Antimicrobial/protein inhibitor, gamma-crystallin-like [G3DSA:2.60.20.30] (23-97)

Organism: Hordeum vulgare subsp. vulgare (NCBI:txid112509)